Protein AF-A0A1L4CYJ2-F1 (afdb_monomer)

Organism: NCBI:txid1915309

Solvent-accessible surface area (backbone atoms only — not comparable to full-atom values): 18428 Å² total; per-residue (Å²): 72,40,30,41,29,48,86,89,38,47,48,32,42,27,41,50,45,51,36,58,75,52,64,59,51,65,90,55,50,36,81,44,77,55,52,75,94,71,56,55,69,55,49,49,68,42,32,79,81,67,65,62,22,26,41,36,72,50,92,66,36,51,45,54,49,35,68,58,51,42,51,51,56,47,71,66,55,79,38,92,72,58,44,54,41,95,47,73,66,48,33,52,51,39,52,55,46,40,49,49,43,45,67,58,29,48,47,44,56,47,38,47,48,69,23,50,49,34,42,55,50,28,52,59,26,59,72,46,42,62,58,22,44,55,52,43,32,59,61,50,69,77,33,72,59,66,33,74,45,13,90,45,79,18,48,46,40,38,68,45,46,42,58,50,51,53,44,54,55,43,26,75,77,40,72,85,50,80,76,64,57,66,89,40,66,44,21,43,34,52,49,46,54,63,68,31,68,60,49,30,62,73,48,71,66,32,86,62,43,66,60,52,47,49,64,53,49,42,60,50,66,62,48,53,50,27,64,68,35,48,83,55,69,53,88,59,58,68,61,51,44,51,53,49,38,53,55,46,55,76,70,53,81,83,83,64,90,72,57,63,45,81,48,71,58,98,78,37,48,31,39,34,37,66,50,76,42,97,41,49,66,58,33,54,54,34,52,56,44,50,54,29,52,23,62,44,41,76,48,74,62,54,70,47,75,45,91,56,23,30,41,37,42,38,38,48,41,72,70,98,56,58,23,40,22,50,25,44,52,38,43,52,50,42,43,46,74,75,47,73,99

Secondary structure (DSSP, 8-state):
-EEEE-TT-HHHHHHHHHHHHTT--TTT-EEEE--GGG--HHHHHH-TT--S-EEEEETTEEEE-HHHHHHHHHHTTSSS--SS-SSHHHHHHHHHHHHHHIIIIIHHHHHHHTTTT-HHHHHHHHHHHHHHHHHHHHHHTT--SSBTTBTS--HHHHHHHHHHHHHHHHHHH-TTSPPPPTTSHHHHHHHHHHH-HHHIIIIITSTTHHHHHHHHHSPPHHHHHHHHS--SBPS-HHHHHHHHHHHHHHHS-SSS----EEEE-SS-EEEEEEEE-SSHHHHHHHHHHHHHHHHHHT---EEEEETTTEEEEEE-B-SSSSB-BHHHHHHHHHHIIIII-

Sequence (341 aa):
MKVYTIPFCPYCFRVKLLTSEKKIPSSQIQYDEIDLKNAPEELKIINPNLTVPTMVLEKNKGFPESLIIMEYIDKLNLSEEKLFGNNDKEIAQNKVLIEHISQEVTSLLLSCLFAKGSEMKLRQALEKLPQAFEKMDILLEQAQGSYFGGTKLNAVDMSFAPFLCYYLVAQEIYPRLKLPQESSKTGIYFKNIKENKYVQEVILNKKGFKDHIQTMISEPEYITTIKKSSRILVEDIEKEVKILNDKISSKIQNKNPIFWKINKNEKGPFIETTVTFKNYDEALKSVNKICDLQETSDHHSNFILDNLSQIKVEVCTHQPKWGVTAMDFAFAEALSLHVLS

Foldseek 3Di:
DEWEAAPLDLLQQLQLLLCVVQVPDCVVYPYDHDDLVPDDPLCCLAPVVSDDGWDDPDRSHTHHDSLVSSQVVLVVCSHPDRQLDDDPVSNVVLVVLLVCLVPFQLVLLCQCLQCQLQPVSNVVSQVSNVRNQVSVLVSCVPQQDLENVHPDHGSSNSSRLSSLLLSVLLCVVPVSRDDDDCPGSRNSSSVSSVPDPSSCVSAVVPPCNSVVSCVSRDHDPLLVQLLPFDPDFDPCPVVLQVVLQVLLPVQDDPPFRWHKDWDADPQGIKIKTKGFAPDLVLLVQLVVVLVRSCSSNVADWDWDCPPSGMIMTIFWDPPPGTHHGRSSSSSVSCSSNPRRD

Nearest PDB structures (foldseek):
  6srb-assembly1_A  TM=8.594E-01  e=1.068E-09  Trametes pubescens
  6srb-assembly1_B  TM=8.418E-01  e=1.121E-09  Trametes pubescens
  5g5e-assembly1_A  TM=8.189E-01  e=1.691E-08  Mangifera indica
  8z3b-assembly1_A  TM=7.773E-01  e=5.157E-08  Plutella xylostella
  3f6f-assembly1_A  TM=7.674E-01  e=1.393E-06  Drosophila melanogaster

Radius of gyration: 25.7 Å; Cα contacts (8 Å, |Δi|>4): 515; chains: 1; bounding box: 56×42×68 Å

pLDDT: mean 93.83, std 5.46, range [58.91, 98.69]

InterPro domains:
  IPR001533 Pterin 4 alpha carbinolamine dehydratase [PF01329] (247-335)
  IPR004045 Glutathione S-transferase, N-terminal [PF13409] (8-75)
  IPR004045 Glutathione S-transferase, N-terminal [PS50404] (1-81)
  IPR010987 Glutathione S-transferase, C-terminal-like [PS50405] (87-217)
  IPR011767 Glutaredoxin active site [PS00195] (3-18)
  IPR036249 Thioredoxin-like superfamily [SSF52833] (1-75)
  IPR036282 Glutathione S-transferase, C-terminal domain superfamily [SSF47616] (80-216)
  IPR036428 Pterin 4 alpha carbinolamine dehydratase superfamily [G3DSA:3.30.1360.20] (238-339)
  IPR036428 Pterin 4 alpha carbinolamine dehydratase superfamily [SSF55248] (259-335)
  IPR040079 Glutathione transferase family [SFLDS00019] (1-175)
  IPR050983 Glutathione S-transferase Omega/HSP26 [PTHR43968] (2-216)

Mean predicted aligned error: 5.14 Å

Structure (mmCIF, N/CA/C/O backbone):
data_AF-A0A1L4CYJ2-F1
#
_entry.id   AF-A0A1L4CYJ2-F1
#
loop_
_atom_site.group_PDB
_atom_site.id
_atom_site.type_symbol
_atom_site.label_atom_id
_atom_site.label_alt_id
_atom_site.label_comp_id
_atom_site.label_asym_id
_atom_site.label_entity_id
_atom_site.label_seq_id
_atom_site.pdbx_PDB_ins_code
_atom_site.Cartn_x
_atom_site.Cartn_y
_atom_site.Cartn_z
_atom_site.occupancy
_atom_site.B_iso_or_equiv
_atom_site.auth_seq_id
_atom_site.auth_comp_id
_atom_site.auth_asym_id
_atom_site.auth_atom_id
_atom_site.pdbx_PDB_model_num
ATOM 1 N N . MET A 1 1 ? -17.823 -17.206 18.671 1.00 95.31 1 MET A N 1
ATOM 2 C CA . MET A 1 1 ? -17.783 -16.516 17.360 1.00 95.31 1 MET A CA 1
ATOM 3 C C . MET A 1 1 ? -16.439 -16.784 16.699 1.00 95.31 1 MET A C 1
ATOM 5 O O . MET A 1 1 ? -15.478 -17.091 17.400 1.00 95.31 1 MET A O 1
ATOM 9 N N . LYS A 1 2 ? -16.360 -16.677 15.373 1.00 97.12 2 LYS A N 1
ATOM 10 C CA . LYS A 1 2 ? -15.123 -16.882 14.601 1.00 97.12 2 LYS A CA 1
ATOM 11 C C . LYS A 1 2 ? -14.903 -15.696 13.665 1.00 97.12 2 LYS A C 1
ATOM 13 O O . LYS A 1 2 ? -15.873 -15.114 13.199 1.00 97.12 2 LYS A O 1
ATOM 18 N N . VAL A 1 3 ? -13.658 -15.340 13.376 1.00 98.44 3 VAL A N 1
ATOM 19 C CA . VAL A 1 3 ? -13.306 -14.299 12.406 1.00 98.44 3 VAL A CA 1
ATOM 20 C C . VAL A 1 3 ? -12.326 -14.877 11.395 1.00 98.44 3 VAL A C 1
ATOM 22 O O . VAL A 1 3 ? -11.215 -15.259 11.762 1.00 98.44 3 VAL A O 1
ATOM 25 N N . TYR A 1 4 ? -12.726 -14.912 10.126 1.00 98.62 4 TYR A N 1
ATOM 26 C CA . TYR A 1 4 ? -11.825 -15.216 9.020 1.00 98.62 4 TYR A CA 1
ATOM 27 C C . TYR A 1 4 ? -10.865 -14.049 8.799 1.00 98.62 4 TYR A C 1
ATOM 29 O O . TYR A 1 4 ? -11.285 -12.892 8.715 1.00 98.62 4 TYR A O 1
ATOM 37 N N . THR A 1 5 ? -9.574 -14.355 8.709 1.00 98.56 5 THR A N 1
ATOM 38 C CA . THR A 1 5 ? -8.480 -13.393 8.552 1.00 98.56 5 THR A CA 1
ATOM 39 C C . THR A 1 5 ? -7.456 -13.887 7.536 1.00 98.56 5 THR A C 1
ATOM 41 O O . THR A 1 5 ? -7.468 -15.050 7.153 1.00 98.56 5 THR A O 1
ATOM 44 N N . ILE A 1 6 ? -6.551 -13.011 7.110 1.00 97.94 6 ILE A N 1
ATOM 45 C CA . ILE A 1 6 ? -5.350 -13.389 6.349 1.00 97.94 6 ILE A CA 1
ATOM 46 C C . ILE A 1 6 ? -4.103 -12.852 7.068 1.00 97.94 6 ILE A C 1
ATOM 48 O O . ILE A 1 6 ? -4.229 -11.904 7.864 1.00 97.94 6 ILE A O 1
ATOM 52 N N . PRO A 1 7 ? -2.904 -13.399 6.786 1.00 96.56 7 PRO A N 1
ATOM 53 C CA . PRO A 1 7 ? -1.670 -12.882 7.356 1.00 96.56 7 PRO A CA 1
ATOM 54 C C . PRO A 1 7 ? -1.498 -11.393 7.047 1.00 96.56 7 PRO A C 1
ATOM 56 O O . PRO A 1 7 ? -1.787 -10.923 5.949 1.00 96.56 7 PRO A O 1
ATOM 59 N N . PHE A 1 8 ? -1.012 -10.653 8.040 1.00 97.31 8 PHE A N 1
ATOM 60 C CA . PHE A 1 8 ? -0.622 -9.244 7.947 1.00 97.31 8 PHE A CA 1
ATOM 61 C C . PHE A 1 8 ? -1.711 -8.242 7.532 1.00 97.31 8 PHE A C 1
ATOM 63 O O . PHE A 1 8 ? -1.419 -7.058 7.499 1.00 97.31 8 PHE A O 1
ATOM 70 N N . CYS A 1 9 ? -2.966 -8.629 7.294 1.00 97.94 9 CYS A N 1
ATOM 71 C CA . CYS A 1 9 ? -3.998 -7.682 6.857 1.00 97.94 9 CYS A CA 1
ATOM 72 C C . CYS A 1 9 ? -4.254 -6.560 7.889 1.00 97.94 9 CYS A C 1
ATOM 74 O O . CYS A 1 9 ? -4.653 -6.859 9.022 1.00 97.94 9 CYS A O 1
ATOM 76 N N . PRO A 1 10 ? -4.124 -5.272 7.503 1.00 98.06 10 PRO A N 1
ATOM 77 C CA . PRO A 1 10 ? -4.300 -4.157 8.431 1.00 98.06 10 PRO A CA 1
ATOM 78 C C . PRO A 1 10 ? -5.731 -4.074 8.972 1.00 98.06 10 PRO A C 1
ATOM 80 O O . PRO A 1 10 ? -5.927 -3.800 10.152 1.00 98.06 10 PRO A O 1
ATOM 83 N N . TYR A 1 11 ? -6.738 -4.414 8.164 1.00 98.62 11 TYR A N 1
ATOM 84 C CA . TYR A 1 11 ? -8.134 -4.471 8.606 1.00 98.62 11 TYR A CA 1
ATOM 85 C C . TYR A 1 11 ? -8.384 -5.595 9.620 1.00 98.62 11 TYR A C 1
ATOM 87 O O . TYR A 1 11 ? -9.137 -5.408 10.574 1.00 98.62 11 TYR A O 1
ATOM 95 N N . CYS A 1 12 ? -7.726 -6.749 9.461 1.00 98.69 12 CYS A N 1
ATOM 96 C CA . CYS A 1 12 ? -7.792 -7.834 10.442 1.00 98.69 12 CYS A CA 1
ATOM 97 C C . CYS A 1 12 ? -7.099 -7.439 11.752 1.00 98.69 12 CYS A C 1
ATOM 99 O O . CYS A 1 12 ? -7.580 -7.792 12.829 1.00 98.69 12 CYS A O 1
ATOM 101 N N . PHE A 1 13 ? -5.995 -6.688 11.675 1.00 98.69 13 PHE A N 1
ATOM 102 C CA . PHE A 1 13 ? -5.311 -6.175 12.859 1.00 98.69 13 PHE A CA 1
ATOM 103 C C . PHE A 1 13 ? -6.175 -5.228 13.686 1.00 98.69 13 PHE A C 1
ATOM 105 O O . PHE A 1 13 ? -6.078 -5.284 14.905 1.00 98.69 13 PHE A O 1
ATOM 112 N N . ARG A 1 14 ? -7.070 -4.442 13.072 1.00 98.62 14 ARG A N 1
ATOM 113 C CA . ARG A 1 14 ? -8.029 -3.610 13.820 1.00 98.62 14 ARG A CA 1
ATOM 114 C C . ARG A 1 14 ? -8.863 -4.438 14.809 1.00 98.62 14 ARG A C 1
ATOM 116 O O . ARG A 1 14 ? -8.949 -4.105 15.987 1.00 98.62 14 ARG A O 1
ATOM 123 N N . VAL A 1 15 ? -9.422 -5.559 14.341 1.00 98.44 15 VAL A N 1
ATOM 124 C CA . VAL A 1 15 ? -10.231 -6.470 15.173 1.00 98.44 15 VAL A CA 1
ATOM 125 C C . VAL A 1 15 ? -9.360 -7.166 16.224 1.00 98.44 15 VAL A C 1
ATOM 127 O O . VAL A 1 15 ? -9.752 -7.241 17.386 1.00 98.44 15 VAL A O 1
ATOM 130 N N . LYS A 1 16 ? -8.152 -7.609 15.843 1.00 98.31 16 LYS A N 1
ATOM 131 C CA . LYS A 1 16 ? -7.199 -8.248 16.768 1.00 98.31 16 LYS A CA 1
ATOM 132 C C . LYS A 1 16 ? -6.780 -7.305 17.901 1.00 98.31 16 LYS A C 1
ATOM 134 O O . LYS A 1 16 ? -6.859 -7.710 19.057 1.00 98.31 16 LYS A O 1
ATOM 139 N N . LEU A 1 17 ? -6.435 -6.051 17.591 1.00 98.00 17 LEU A N 1
ATOM 140 C CA . LEU A 1 17 ? -6.133 -5.016 18.586 1.00 98.00 17 LEU A CA 1
ATOM 141 C C . LEU A 1 17 ? -7.303 -4.807 19.548 1.00 98.00 17 LEU A C 1
ATOM 143 O O . LEU A 1 17 ? -7.096 -4.830 20.757 1.00 98.00 17 LEU A O 1
ATOM 147 N N . LEU A 1 18 ? -8.527 -4.689 19.023 1.00 96.81 18 LEU A N 1
ATOM 148 C CA . LEU A 1 18 ? -9.721 -4.535 19.851 1.00 96.81 18 LEU A CA 1
ATOM 149 C C . LEU A 1 18 ? -9.908 -5.710 20.814 1.00 96.81 18 LEU A C 1
ATOM 151 O O . LEU A 1 18 ? -10.140 -5.501 22.005 1.00 96.81 18 LEU A O 1
ATOM 155 N N . THR A 1 19 ? -9.787 -6.949 20.330 1.00 96.06 19 THR A N 1
ATOM 156 C CA . THR A 1 19 ? -9.927 -8.120 21.207 1.00 96.06 19 THR A CA 1
ATOM 157 C C . THR A 1 19 ? -8.806 -8.221 22.236 1.00 96.06 19 THR A C 1
ATOM 159 O O . THR A 1 19 ? -9.073 -8.645 23.358 1.00 96.06 19 THR A O 1
ATOM 162 N N . SER A 1 20 ? -7.583 -7.803 21.892 1.00 94.69 20 SER A N 1
ATOM 163 C CA . SER A 1 20 ? -6.443 -7.785 22.813 1.00 94.69 20 SER A CA 1
ATOM 164 C C . SER A 1 20 ? -6.600 -6.722 23.901 1.00 94.69 20 SER A C 1
ATOM 166 O O . SER A 1 20 ? -6.408 -7.039 25.074 1.00 94.69 20 SER A O 1
ATOM 168 N N . GLU A 1 21 ? -7.014 -5.498 23.550 1.00 92.62 21 GLU A N 1
ATOM 169 C CA . GLU A 1 21 ? -7.269 -4.420 24.520 1.00 92.62 21 GLU A CA 1
ATOM 170 C C . GLU A 1 21 ? -8.372 -4.827 25.503 1.00 92.62 21 GLU A C 1
ATOM 172 O O . GLU A 1 21 ? -8.168 -4.800 26.717 1.00 92.62 21 GLU A O 1
ATOM 177 N N . LYS A 1 22 ? -9.496 -5.341 24.979 1.00 93.06 22 LYS A N 1
ATOM 178 C CA . LYS A 1 22 ? -10.627 -5.828 25.785 1.00 93.06 22 LYS A CA 1
ATOM 179 C C . LYS A 1 22 ? -10.350 -7.165 26.486 1.00 93.06 22 LYS A C 1
ATOM 181 O O . LYS A 1 22 ? -11.219 -7.639 27.212 1.00 93.06 22 LYS A O 1
ATOM 186 N N . LYS A 1 23 ? -9.177 -7.778 26.274 1.00 93.38 23 LYS A N 1
ATOM 187 C CA . LYS A 1 23 ? -8.771 -9.089 26.819 1.00 93.38 23 LYS A CA 1
ATOM 188 C C . LYS A 1 23 ? -9.799 -10.199 26.564 1.00 93.38 23 LYS A C 1
ATOM 190 O O . LYS A 1 23 ? -10.038 -11.048 27.422 1.00 93.38 23 LYS A O 1
ATOM 195 N N . ILE A 1 24 ? -10.414 -10.190 25.383 1.00 94.25 24 ILE A N 1
ATOM 196 C CA . ILE A 1 24 ? -11.413 -11.186 24.992 1.00 94.25 24 ILE A CA 1
ATOM 197 C C . ILE A 1 24 ? -10.703 -12.532 24.765 1.00 94.25 24 ILE A C 1
ATOM 199 O O . ILE A 1 24 ? -9.807 -12.607 23.920 1.00 94.25 24 ILE A O 1
ATOM 203 N N . PRO A 1 25 ? -11.073 -13.605 25.489 1.00 93.56 25 PRO A N 1
ATOM 204 C CA . PRO A 1 25 ? -10.417 -14.898 25.358 1.00 93.56 25 PRO A CA 1
ATOM 205 C C . PRO A 1 25 ? -10.776 -15.593 24.039 1.00 93.56 25 PRO A C 1
ATOM 207 O O . PRO A 1 25 ? -11.866 -15.421 23.484 1.00 93.56 25 PRO A O 1
ATOM 210 N N . SER A 1 26 ? -9.889 -16.481 23.584 1.00 92.12 26 SER A N 1
ATOM 211 C CA . SER A 1 26 ? -10.091 -17.290 22.372 1.00 92.12 26 SER A CA 1
ATOM 212 C C . SER A 1 26 ? -11.305 -18.224 22.447 1.00 92.12 26 SER A C 1
ATOM 214 O O . SER A 1 26 ? -11.816 -18.657 21.416 1.00 92.12 26 SER A O 1
ATOM 216 N N . SER A 1 27 ? -11.810 -18.521 23.649 1.00 93.38 27 SER A N 1
ATOM 217 C CA . SER A 1 27 ? -13.064 -19.258 23.843 1.00 93.38 27 SER A CA 1
ATOM 218 C C . SER A 1 27 ? -14.302 -18.476 23.380 1.00 93.38 27 SER A C 1
ATOM 220 O O . SER A 1 27 ? -15.313 -19.091 23.050 1.00 93.38 27 SER A O 1
ATOM 222 N N . GLN A 1 28 ? -14.237 -17.140 23.319 1.00 94.56 28 GLN A N 1
ATOM 223 C CA . GLN A 1 28 ? -15.328 -16.283 22.844 1.00 94.56 28 GLN A CA 1
ATOM 224 C C . GLN A 1 28 ? -15.175 -15.915 21.364 1.00 94.56 28 GLN A C 1
ATOM 226 O O . GLN A 1 28 ? -16.149 -15.989 20.603 1.00 94.56 28 GLN A O 1
ATOM 231 N N . ILE A 1 29 ? -13.963 -15.534 20.945 1.00 96.44 29 ILE A N 1
ATOM 232 C CA . ILE A 1 29 ? -13.653 -15.147 19.563 1.00 96.44 29 ILE A CA 1
ATOM 233 C C . ILE A 1 29 ? -12.404 -15.887 19.087 1.00 96.44 29 ILE A C 1
ATOM 235 O O . ILE A 1 29 ? -11.311 -15.684 19.607 1.00 96.44 29 ILE A O 1
ATOM 239 N N . GLN A 1 30 ? -12.566 -16.716 18.058 1.00 97.44 30 GLN A N 1
ATOM 240 C CA . GLN A 1 30 ? -11.471 -17.432 17.403 1.00 97.44 30 GLN A CA 1
ATOM 241 C C . GLN A 1 30 ? -11.088 -16.749 16.091 1.00 97.44 30 GLN A C 1
ATOM 243 O O . GLN A 1 30 ? -11.961 -16.293 15.354 1.00 97.44 30 GLN A O 1
ATOM 248 N N . TYR A 1 31 ? -9.795 -16.715 15.776 1.00 98.06 31 TYR A N 1
ATOM 249 C CA . TYR A 1 31 ? -9.293 -16.244 14.487 1.00 98.06 31 TYR A CA 1
ATOM 250 C C . TYR A 1 31 ? -8.911 -17.434 13.618 1.00 98.06 31 TYR A C 1
ATOM 252 O O . TYR A 1 31 ? -8.113 -18.265 14.041 1.00 98.06 31 TYR A O 1
ATOM 260 N N . ASP A 1 32 ? -9.462 -17.480 12.412 1.00 97.69 32 ASP A N 1
ATOM 261 C CA . ASP A 1 32 ? -9.159 -18.498 11.411 1.00 97.69 32 ASP A CA 1
ATOM 262 C C . ASP A 1 32 ? -8.425 -17.824 10.248 1.00 97.69 32 ASP A C 1
ATOM 264 O O . ASP A 1 32 ? -8.950 -16.900 9.623 1.00 97.69 32 ASP A O 1
ATOM 268 N N . GLU A 1 33 ? -7.163 -18.186 10.032 1.00 97.50 33 GLU A N 1
ATOM 269 C CA . GLU A 1 33 ? -6.314 -17.584 9.002 1.00 97.50 33 GLU A CA 1
ATOM 270 C C . GLU A 1 33 ? -6.397 -18.423 7.723 1.00 97.50 33 GLU A C 1
ATOM 272 O O . GLU A 1 33 ? -6.084 -19.610 7.737 1.00 97.50 33 GLU A O 1
ATOM 277 N N . ILE A 1 34 ? -6.845 -17.814 6.624 1.00 97.38 34 ILE A N 1
ATOM 278 C CA . ILE A 1 34 ? -7.239 -18.524 5.398 1.00 97.38 34 ILE A CA 1
ATOM 279 C C . ILE A 1 34 ? -6.466 -18.045 4.163 1.00 97.38 34 ILE A C 1
ATOM 281 O O . ILE A 1 34 ? -5.907 -16.950 4.139 1.00 97.38 34 ILE A O 1
ATOM 285 N N . ASP A 1 35 ? -6.491 -18.850 3.099 1.00 96.00 35 ASP A N 1
ATOM 286 C CA . ASP A 1 35 ? -6.100 -18.434 1.750 1.00 96.00 35 ASP A CA 1
ATOM 287 C C . ASP A 1 35 ? -7.344 -18.009 0.959 1.00 96.00 35 ASP A C 1
ATOM 289 O O . ASP A 1 35 ? -8.228 -18.820 0.691 1.00 96.00 35 ASP A O 1
ATOM 293 N N . LEU A 1 36 ? -7.410 -16.739 0.548 1.00 94.12 36 LEU A N 1
ATOM 294 C CA . LEU A 1 36 ? -8.542 -16.213 -0.223 1.00 94.12 36 LEU A CA 1
ATOM 295 C C . LEU A 1 36 ? -8.669 -16.835 -1.619 1.00 94.12 36 LEU A C 1
ATOM 297 O O . LEU A 1 36 ? -9.773 -16.869 -2.159 1.00 94.12 36 LEU A O 1
ATOM 301 N N . LYS A 1 37 ? -7.581 -17.365 -2.197 1.00 93.56 37 LYS A N 1
ATOM 302 C CA . LYS A 1 37 ? -7.653 -18.102 -3.472 1.00 93.56 37 LYS A CA 1
ATOM 303 C C . LYS A 1 37 ? -8.394 -19.429 -3.317 1.00 93.56 37 LYS A C 1
ATOM 305 O O . LYS A 1 37 ? -9.009 -19.898 -4.269 1.00 93.56 37 LYS A O 1
ATOM 310 N N . ASN A 1 38 ? -8.364 -19.994 -2.113 1.00 95.00 38 ASN A N 1
ATOM 311 C CA . ASN A 1 38 ? -8.994 -21.254 -1.738 1.00 95.00 38 ASN A CA 1
ATOM 312 C C . ASN A 1 38 ? -9.959 -21.036 -0.559 1.00 95.00 38 ASN A C 1
ATOM 314 O O . ASN A 1 38 ? -9.930 -21.758 0.437 1.00 95.00 38 ASN A O 1
ATOM 318 N N . ALA A 1 39 ? -10.794 -19.996 -0.662 1.00 95.12 39 ALA A N 1
ATOM 319 C CA . ALA A 1 39 ? -11.678 -19.569 0.416 1.00 95.12 39 ALA A CA 1
ATOM 320 C C . ALA A 1 39 ? -12.692 -20.664 0.829 1.00 95.12 39 ALA A C 1
ATOM 322 O O . ALA A 1 39 ? -13.288 -21.294 -0.054 1.00 95.12 39 ALA A O 1
ATOM 323 N N . PRO A 1 40 ? -12.968 -20.842 2.139 1.00 95.94 40 PRO A N 1
ATOM 324 C CA . PRO A 1 40 ? -14.022 -21.738 2.618 1.00 95.94 40 PRO A CA 1
ATOM 325 C C . PRO A 1 40 ? -15.404 -21.383 2.051 1.00 95.94 40 PRO A C 1
ATOM 327 O O . PRO A 1 40 ? -15.744 -20.206 1.936 1.00 95.94 40 PRO A O 1
ATOM 330 N N . GLU A 1 41 ? -16.247 -22.386 1.782 1.00 96.56 41 GLU A N 1
ATOM 331 C CA . GLU A 1 41 ? -17.618 -22.168 1.280 1.00 96.56 41 GLU A CA 1
ATOM 332 C C . GLU A 1 41 ? -18.462 -21.292 2.217 1.00 96.56 41 GLU A C 1
ATOM 334 O O . GLU A 1 41 ? -19.211 -20.433 1.762 1.00 96.56 41 GLU A O 1
ATOM 339 N N . GLU A 1 42 ? -18.285 -21.437 3.533 1.00 97.06 42 GLU A N 1
ATOM 340 C CA . GLU A 1 42 ? -18.960 -20.585 4.520 1.00 97.06 42 GLU A CA 1
ATOM 341 C C . GLU A 1 42 ? -18.610 -19.097 4.334 1.00 97.06 42 GLU A C 1
ATOM 343 O O . GLU A 1 42 ? -19.492 -18.246 4.454 1.00 97.06 42 GLU A O 1
ATOM 348 N N . LEU A 1 43 ? -17.355 -18.769 3.987 1.00 97.12 43 LEU A N 1
ATOM 349 C CA . LEU A 1 43 ? -16.970 -17.389 3.686 1.00 97.12 43 LEU A CA 1
ATOM 350 C C . LEU A 1 43 ? -17.673 -16.891 2.424 1.00 97.12 43 LEU A C 1
ATOM 352 O O . LEU A 1 43 ? -18.194 -15.782 2.437 1.00 97.12 43 LEU A O 1
ATOM 356 N N . LYS A 1 44 ? -17.716 -17.705 1.362 1.00 96.56 44 LYS A N 1
ATOM 357 C CA . LYS A 1 44 ? -18.370 -17.343 0.092 1.00 96.56 44 LYS A CA 1
ATOM 358 C C . LYS A 1 44 ? -19.856 -17.038 0.287 1.00 96.56 44 LYS A C 1
ATOM 360 O O . LYS A 1 44 ? -20.376 -16.120 -0.339 1.00 96.56 44 LYS A O 1
ATOM 365 N N . ILE A 1 45 ? -20.520 -17.786 1.173 1.00 97.00 45 ILE A N 1
ATOM 366 C CA . ILE A 1 45 ? -21.934 -17.587 1.512 1.00 97.00 45 ILE A CA 1
ATOM 367 C C . ILE A 1 45 ? -22.139 -16.287 2.301 1.00 97.00 45 ILE A C 1
ATOM 369 O O . ILE A 1 45 ? -23.040 -15.517 1.980 1.00 97.00 45 ILE A O 1
ATOM 373 N N . ILE A 1 46 ? -21.322 -16.038 3.330 1.00 97.50 46 ILE A N 1
ATOM 374 C CA . ILE A 1 46 ? -21.473 -14.863 4.207 1.00 97.50 46 ILE A CA 1
ATOM 375 C C . ILE A 1 46 ? -21.031 -13.573 3.507 1.00 97.50 46 ILE A C 1
ATOM 377 O O . ILE A 1 46 ? -21.637 -12.520 3.692 1.00 97.50 46 ILE A O 1
ATOM 381 N N . ASN A 1 47 ? -19.953 -13.644 2.731 1.00 97.19 47 ASN A N 1
ATOM 382 C CA . ASN A 1 47 ? -19.313 -12.509 2.087 1.00 97.19 47 ASN A CA 1
ATOM 383 C C . ASN A 1 47 ? -18.894 -12.866 0.645 1.00 97.19 47 ASN A C 1
ATOM 385 O O . ASN A 1 47 ? -17.751 -13.281 0.418 1.00 97.19 47 ASN A O 1
ATOM 389 N N . PRO A 1 48 ? -19.777 -12.644 -0.347 1.00 94.19 48 PRO A N 1
ATOM 390 C CA . PRO A 1 48 ? -19.485 -12.897 -1.760 1.00 94.19 48 PRO A CA 1
ATOM 391 C C . PRO A 1 48 ? -18.300 -12.096 -2.318 1.00 94.19 48 PRO A C 1
ATOM 393 O O . PRO A 1 48 ? -17.727 -12.488 -3.331 1.00 94.19 48 PRO A O 1
ATOM 396 N N . ASN A 1 49 ? -17.902 -11.002 -1.657 1.00 96.06 49 ASN A N 1
ATOM 397 C CA . ASN A 1 49 ? -16.743 -10.203 -2.060 1.00 96.06 49 ASN A CA 1
ATOM 398 C C . ASN A 1 49 ? -15.404 -10.857 -1.681 1.00 96.06 49 ASN A C 1
ATOM 400 O O . ASN A 1 49 ? -14.356 -10.361 -2.087 1.00 96.06 49 ASN A O 1
ATOM 404 N N . LEU A 1 50 ? -15.422 -11.947 -0.901 1.00 96.19 50 LEU A N 1
ATOM 405 C CA . LEU A 1 50 ? -14.230 -12.682 -0.456 1.00 96.19 50 LEU A CA 1
ATOM 406 C C . LEU A 1 50 ? -13.194 -11.778 0.225 1.00 96.19 50 LEU A C 1
ATOM 408 O O . LEU A 1 50 ? -11.988 -11.904 0.015 1.00 96.19 50 LEU A O 1
ATOM 412 N N . THR A 1 51 ? -13.674 -10.856 1.056 1.00 97.62 51 THR A N 1
ATOM 413 C CA . THR A 1 51 ? -12.833 -9.946 1.836 1.00 97.62 51 THR A CA 1
ATOM 414 C C . THR A 1 51 ? -12.710 -10.400 3.289 1.00 97.62 51 THR A C 1
ATOM 416 O O . THR A 1 51 ? -13.501 -11.189 3.813 1.00 97.62 51 THR A O 1
ATOM 419 N N . VAL A 1 52 ? -11.680 -9.895 3.962 1.00 98.38 52 VAL A N 1
ATOM 420 C CA . VAL A 1 52 ? -11.445 -10.106 5.393 1.00 98.38 52 VAL A CA 1
ATOM 421 C C . VAL A 1 52 ? -11.139 -8.770 6.081 1.00 98.38 52 VAL A C 1
ATOM 423 O O . VAL A 1 52 ? -10.612 -7.864 5.432 1.00 98.38 52 VAL A O 1
ATOM 426 N N . PRO A 1 53 ? -11.403 -8.635 7.392 1.00 98.62 53 PRO A N 1
ATOM 427 C CA . PRO A 1 53 ? -11.987 -9.642 8.279 1.00 98.62 53 PRO A CA 1
ATOM 428 C C . PRO A 1 53 ? -13.464 -9.910 7.969 1.00 98.62 53 PRO A C 1
ATOM 430 O O . PRO A 1 53 ? -14.201 -8.994 7.616 1.00 98.62 53 PRO A O 1
ATOM 433 N N . THR A 1 54 ? -13.886 -11.166 8.125 1.00 98.69 54 THR A N 1
ATOM 434 C CA . THR A 1 54 ? -15.306 -11.554 8.089 1.00 98.69 54 THR A CA 1
ATOM 435 C C . THR A 1 54 ? -15.645 -12.316 9.361 1.00 98.69 54 THR A C 1
ATOM 437 O O . THR A 1 54 ? -15.024 -13.338 9.652 1.00 98.69 54 THR A O 1
ATOM 440 N N . MET A 1 55 ? -16.612 -11.821 10.134 1.00 98.44 55 MET A N 1
ATOM 441 C CA . MET A 1 55 ? -17.066 -12.462 11.365 1.00 98.44 55 MET A CA 1
ATOM 442 C C . MET A 1 55 ? -18.193 -13.449 11.070 1.00 98.44 55 MET A C 1
ATOM 444 O O . MET A 1 55 ? -19.153 -13.112 10.388 1.00 98.44 55 MET A O 1
ATOM 448 N N . VAL A 1 56 ? -18.092 -14.644 11.642 1.00 98.06 56 VAL A N 1
ATOM 449 C CA . VAL A 1 56 ? -19.114 -15.689 11.662 1.00 98.06 56 VAL A CA 1
ATOM 450 C C . VAL A 1 56 ? -19.731 -15.731 13.059 1.00 98.06 56 VAL A C 1
ATOM 452 O O . VAL A 1 56 ? -19.034 -15.970 14.057 1.00 98.06 56 VAL A O 1
ATOM 455 N N . LEU A 1 57 ? -21.040 -15.495 13.125 1.00 95.75 57 LEU A N 1
ATOM 456 C CA . LEU A 1 57 ? -21.825 -15.576 14.358 1.00 95.75 57 LEU A CA 1
ATOM 457 C C . LEU A 1 57 ? -22.394 -16.983 14.551 1.00 95.75 57 LEU A C 1
ATOM 459 O O . LEU A 1 57 ? -22.285 -17.557 15.632 1.00 95.75 57 LEU A O 1
ATOM 463 N N . GLU A 1 58 ? -22.947 -17.539 13.475 1.00 92.75 58 GLU A N 1
ATOM 464 C CA . GLU A 1 58 ? -23.546 -18.872 13.385 1.00 92.75 58 GLU A CA 1
ATOM 465 C C . GLU A 1 58 ? -23.204 -19.478 12.017 1.00 92.75 58 GLU A C 1
ATOM 467 O O . GLU A 1 58 ? -22.721 -18.777 11.127 1.00 92.75 58 GLU A O 1
ATOM 472 N N . LYS A 1 59 ? -23.497 -20.769 11.812 1.00 92.31 59 LYS A N 1
ATOM 473 C CA . LYS A 1 59 ? -23.276 -21.442 10.522 1.00 92.31 59 LYS A CA 1
ATOM 474 C C . LYS A 1 59 ? -23.893 -20.634 9.374 1.00 92.31 59 LYS A C 1
ATOM 476 O O . LYS A 1 59 ? -25.106 -20.427 9.354 1.00 92.31 59 LYS A O 1
ATOM 481 N N . ASN A 1 60 ? -23.061 -20.224 8.415 1.00 92.62 60 ASN A N 1
ATOM 482 C CA . ASN A 1 60 ? -23.448 -19.419 7.246 1.00 92.62 60 ASN A CA 1
ATOM 483 C C . ASN A 1 60 ? -24.095 -18.050 7.563 1.00 92.62 60 ASN A C 1
ATOM 485 O O . ASN A 1 60 ? -24.724 -17.463 6.684 1.00 92.62 60 ASN A O 1
ATOM 489 N N . LYS A 1 61 ? -23.952 -17.519 8.786 1.00 96.38 61 LYS A N 1
ATOM 490 C CA . LYS A 1 61 ? -24.419 -16.174 9.153 1.00 96.38 61 LYS A CA 1
ATOM 491 C C . LYS A 1 61 ? -23.301 -15.355 9.775 1.00 96.38 61 LYS A C 1
ATOM 493 O O . LYS A 1 61 ? -22.611 -15.790 10.699 1.00 96.38 61 LYS A O 1
ATOM 498 N N . GLY A 1 62 ? -23.167 -14.127 9.307 1.00 97.19 62 GLY A N 1
ATOM 499 C CA . GLY A 1 62 ? -22.084 -13.252 9.704 1.00 97.19 62 GLY A CA 1
ATOM 500 C C . GLY A 1 62 ? -22.084 -11.972 8.892 1.00 97.19 62 GLY A C 1
ATOM 501 O O . GLY A 1 62 ? -23.057 -11.682 8.198 1.00 97.19 62 GLY A O 1
ATOM 502 N N . PHE A 1 63 ? -20.993 -11.222 8.973 1.00 98.19 63 PHE A N 1
ATOM 503 C CA . PHE A 1 63 ? -20.805 -10.017 8.173 1.00 98.19 63 PHE A CA 1
ATOM 504 C C . PHE A 1 63 ? -19.317 -9.649 8.049 1.00 98.19 63 PHE A C 1
ATOM 506 O O . PHE A 1 63 ? -18.519 -9.960 8.945 1.00 98.19 63 PHE A O 1
ATOM 513 N N . PRO A 1 64 ? -18.927 -9.015 6.929 1.00 98.19 64 PRO A N 1
ATOM 514 C CA . PRO A 1 64 ? -17.603 -8.434 6.751 1.00 98.19 64 PRO A CA 1
ATOM 515 C C . PRO A 1 64 ? -17.506 -7.034 7.376 1.00 98.19 64 PRO A C 1
ATOM 517 O O . PRO A 1 64 ? -18.398 -6.598 8.099 1.00 98.19 64 PRO A O 1
ATOM 520 N N . GLU A 1 65 ? -16.420 -6.331 7.055 1.00 98.06 65 GLU A N 1
ATOM 521 C CA . GLU A 1 65 ? -16.086 -4.962 7.466 1.00 98.06 65 GLU A CA 1
ATOM 522 C C . GLU A 1 65 ? -15.509 -4.838 8.877 1.00 98.06 65 GLU A C 1
ATOM 524 O O . GLU A 1 65 ? -16.195 -4.958 9.891 1.00 98.06 65 GLU A O 1
ATOM 529 N N . SER A 1 66 ? -14.215 -4.504 8.952 1.00 98.56 66 SER A N 1
ATOM 530 C CA . SER A 1 66 ? -13.485 -4.436 10.223 1.00 98.56 66 SER A CA 1
ATOM 531 C C . SER A 1 66 ? -14.126 -3.491 11.238 1.00 98.56 66 SER A C 1
ATOM 533 O O . SER A 1 66 ? -14.153 -3.811 12.418 1.00 98.56 66 SER A O 1
ATOM 535 N N . LEU A 1 67 ? -14.633 -2.333 10.793 1.00 98.38 67 LEU A N 1
ATOM 536 C CA . LEU A 1 67 ? -15.223 -1.332 11.688 1.00 98.38 67 LEU A CA 1
ATOM 537 C C . LEU A 1 67 ? -16.588 -1.778 12.220 1.00 98.38 67 LEU A C 1
ATOM 539 O O . LEU A 1 67 ? -16.876 -1.564 13.394 1.00 98.38 67 LEU A O 1
ATOM 543 N N . ILE A 1 68 ? -17.387 -2.454 11.390 1.00 98.19 68 ILE A N 1
ATOM 544 C CA . ILE A 1 68 ? -18.674 -3.028 11.803 1.00 98.19 68 ILE A CA 1
ATOM 545 C C . ILE A 1 68 ? -18.442 -4.168 12.798 1.00 98.19 68 ILE A C 1
ATOM 547 O O . ILE A 1 68 ? -19.107 -4.232 13.829 1.00 98.19 68 ILE A O 1
ATOM 551 N N . ILE A 1 69 ? -17.450 -5.026 12.540 1.00 98.50 69 ILE A N 1
ATOM 552 C CA . ILE A 1 69 ? -17.040 -6.097 13.458 1.00 98.50 69 ILE A CA 1
ATOM 553 C C . ILE A 1 69 ? -16.562 -5.521 14.792 1.00 98.50 69 ILE A C 1
ATOM 555 O O . ILE A 1 69 ? -16.997 -5.984 15.845 1.00 98.50 69 ILE A O 1
ATOM 559 N N . MET A 1 70 ? -15.705 -4.500 14.766 1.00 98.12 70 MET A N 1
ATOM 560 C CA . MET A 1 70 ? -15.247 -3.828 15.980 1.00 98.12 70 MET A CA 1
ATOM 561 C C . MET A 1 70 ? -16.411 -3.245 16.786 1.00 98.12 70 MET A C 1
ATOM 563 O O . MET A 1 70 ? -16.492 -3.489 17.986 1.00 98.12 70 MET A O 1
ATOM 567 N N . GLU A 1 71 ? -17.320 -2.510 16.139 1.00 97.25 71 GLU A N 1
ATOM 568 C CA . GLU A 1 71 ? -18.481 -1.910 16.804 1.00 97.25 71 GLU A CA 1
ATOM 569 C C . GLU A 1 71 ? -19.411 -2.976 17.391 1.00 97.25 71 GLU A C 1
ATOM 571 O O . GLU A 1 71 ? -19.899 -2.825 18.511 1.00 97.25 71 GLU A O 1
ATOM 576 N N . TYR A 1 72 ? -19.641 -4.071 16.663 1.00 97.19 72 TYR A N 1
ATOM 577 C CA . TYR A 1 72 ? -20.440 -5.186 17.154 1.00 97.19 72 TYR A CA 1
ATOM 578 C C . TYR A 1 72 ? -19.828 -5.800 18.418 1.00 97.19 72 TYR A C 1
ATOM 580 O O . TYR A 1 72 ? -20.526 -5.935 19.421 1.00 97.19 72 TYR A O 1
ATOM 588 N N . ILE A 1 73 ? -18.525 -6.108 18.407 1.00 96.00 73 ILE A N 1
ATOM 589 C CA . ILE A 1 73 ? -17.830 -6.660 19.581 1.00 96.00 73 ILE A CA 1
ATOM 590 C C . ILE A 1 73 ? -17.869 -5.674 20.755 1.00 96.00 73 ILE A C 1
ATOM 592 O O . ILE A 1 73 ? -18.062 -6.093 21.897 1.00 96.00 73 ILE A O 1
ATOM 596 N N . ASP A 1 74 ? -17.705 -4.374 20.496 1.00 94.94 74 ASP A N 1
ATOM 597 C CA . ASP A 1 74 ? -17.759 -3.349 21.540 1.00 94.94 74 ASP A CA 1
ATOM 598 C C . ASP A 1 74 ? -19.141 -3.309 22.216 1.00 94.94 74 ASP A C 1
ATOM 600 O O . ASP A 1 74 ? -19.223 -3.270 23.443 1.00 94.94 74 ASP A O 1
ATOM 604 N N . LYS A 1 75 ? -20.223 -3.447 21.433 1.00 94.44 75 LYS A N 1
ATOM 605 C CA . LYS A 1 75 ? -21.615 -3.490 21.921 1.00 94.44 75 LYS A CA 1
ATOM 606 C C . LYS A 1 75 ? -21.995 -4.767 22.666 1.00 94.44 75 LYS A C 1
ATOM 608 O O . LYS A 1 75 ? -22.946 -4.739 23.444 1.00 94.44 75 LYS A O 1
ATOM 613 N N . LEU A 1 76 ? -21.274 -5.872 22.467 1.00 92.12 76 LEU A N 1
ATOM 614 C CA . LEU A 1 76 ? -21.507 -7.104 23.231 1.00 92.12 76 LEU A CA 1
ATOM 615 C C . LEU A 1 76 ? -21.147 -6.960 24.719 1.00 92.12 76 LEU A C 1
ATOM 617 O O . LEU A 1 76 ? -21.469 -7.858 25.493 1.00 92.12 76 LEU A O 1
ATOM 621 N N . ASN A 1 77 ? -20.493 -5.860 25.124 1.00 80.88 77 ASN A N 1
ATOM 622 C CA . ASN A 1 77 ? -20.086 -5.587 26.507 1.00 80.88 77 ASN A CA 1
ATOM 623 C C . ASN A 1 77 ? -19.324 -6.763 27.145 1.00 80.88 77 ASN A C 1
ATOM 625 O O . ASN A 1 77 ? -19.485 -7.072 28.321 1.00 80.88 77 ASN A O 1
ATOM 629 N N . LEU A 1 78 ? -18.459 -7.415 26.357 1.00 83.00 78 LEU A N 1
ATOM 630 C CA . LEU A 1 78 ? -17.567 -8.480 26.837 1.00 83.00 78 LEU A CA 1
ATOM 631 C C . LEU A 1 78 ? -16.462 -7.949 27.779 1.00 83.00 78 LEU A C 1
ATOM 633 O O . LEU A 1 78 ? -15.716 -8.734 28.355 1.00 83.00 78 LEU A O 1
ATOM 637 N N . SER A 1 79 ? -16.350 -6.623 27.909 1.00 83.25 79 SER A N 1
ATOM 638 C CA . SER A 1 79 ? -15.483 -5.872 28.822 1.00 83.25 79 SER A CA 1
ATOM 639 C C . SER A 1 79 ? -16.172 -4.547 29.177 1.00 83.25 79 SER A C 1
ATOM 641 O O . SER A 1 79 ? -16.975 -4.053 28.382 1.00 83.25 79 SER A O 1
ATOM 643 N N . GLU A 1 80 ? -15.844 -3.973 30.339 1.00 82.06 80 GLU A N 1
ATOM 644 C CA . GLU A 1 80 ? -16.353 -2.668 30.800 1.00 82.06 80 GLU A CA 1
ATOM 645 C C . GLU A 1 80 ? -15.907 -1.499 29.908 1.00 82.06 80 GLU A C 1
ATOM 647 O O . GLU A 1 80 ? -16.587 -0.477 29.827 1.00 82.06 80 GLU A O 1
ATOM 652 N N . GLU A 1 81 ? -14.767 -1.636 29.227 1.00 84.62 81 GLU A N 1
ATOM 653 C CA . GLU A 1 81 ? -14.215 -0.574 28.387 1.00 84.62 81 GLU A CA 1
ATOM 654 C C . GLU A 1 81 ? -15.046 -0.387 27.116 1.00 84.62 81 GLU A C 1
ATOM 656 O O . GLU A 1 81 ? -15.213 -1.335 26.351 1.00 84.62 81 GLU A O 1
ATOM 661 N N . LYS A 1 82 ? -15.514 0.836 26.850 1.00 92.31 82 LYS A N 1
ATOM 662 C CA . LYS A 1 82 ? -16.222 1.201 25.614 1.00 92.31 82 LYS A CA 1
ATOM 663 C C . LYS A 1 82 ? -15.273 1.919 24.663 1.00 92.31 82 LYS A C 1
ATOM 665 O O . LYS A 1 82 ? -14.872 3.050 24.927 1.00 92.31 82 LYS A O 1
ATOM 670 N N . LEU A 1 83 ? -14.912 1.276 23.558 1.00 94.69 83 LEU A N 1
ATOM 671 C CA . LEU A 1 83 ? -13.881 1.783 22.651 1.00 94.69 83 LEU A CA 1
ATOM 672 C C . LEU A 1 83 ? -14.415 2.783 21.625 1.00 94.69 83 LEU A C 1
ATOM 674 O O . LEU A 1 83 ? -13.647 3.608 21.138 1.00 94.69 83 LEU A O 1
ATOM 678 N N . PHE A 1 84 ? -15.704 2.737 21.282 1.00 95.62 84 PHE A N 1
ATOM 679 C CA . PHE A 1 84 ? -16.294 3.730 20.376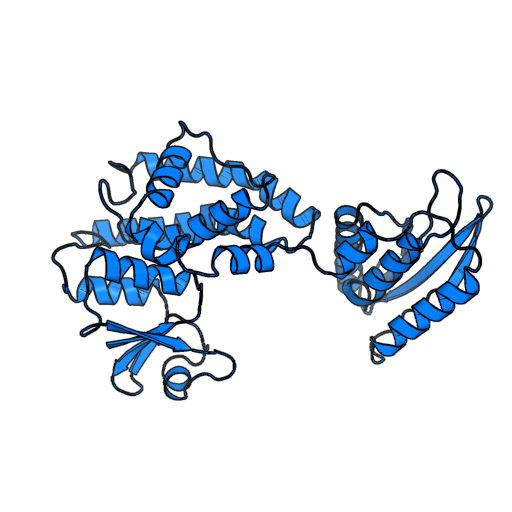 1.00 95.62 84 PHE A CA 1
ATOM 680 C C . PHE A 1 84 ? -16.768 5.001 21.087 1.00 95.62 84 PHE A C 1
ATOM 682 O O . PHE A 1 84 ? -16.860 6.040 20.442 1.00 95.62 84 PHE A O 1
ATOM 689 N N . GLY A 1 85 ? -17.048 4.950 22.388 1.00 93.81 85 GLY A N 1
ATOM 690 C CA . GLY A 1 85 ? -17.533 6.089 23.170 1.00 93.81 85 GLY A CA 1
ATOM 691 C C . GLY A 1 85 ? -18.566 5.681 24.218 1.00 93.81 85 GLY A C 1
ATOM 692 O O . GLY A 1 85 ? -19.130 4.587 24.170 1.00 93.81 85 GLY A O 1
ATOM 693 N N . ASN A 1 86 ? -18.826 6.563 25.181 1.00 92.00 86 ASN A N 1
ATOM 694 C CA . ASN A 1 86 ? -19.728 6.275 26.298 1.00 92.00 86 ASN A CA 1
ATOM 695 C C . ASN A 1 86 ? -21.200 6.563 25.987 1.00 92.00 86 ASN A C 1
ATOM 697 O O . ASN A 1 86 ? -22.084 6.000 26.638 1.00 92.00 86 ASN A O 1
ATOM 701 N N . ASN A 1 87 ? -21.451 7.427 25.003 1.00 93.75 87 ASN A N 1
ATOM 702 C CA . ASN A 1 87 ? -22.769 7.863 24.550 1.00 93.75 87 ASN A CA 1
ATOM 703 C C . ASN A 1 87 ? -22.798 8.008 23.018 1.00 93.75 87 ASN A C 1
ATOM 705 O O . ASN A 1 87 ? -21.754 8.054 22.366 1.00 93.75 87 ASN A O 1
ATOM 709 N N . ASP A 1 88 ? -23.997 8.117 22.445 1.00 96.19 88 ASP A N 1
ATOM 710 C CA . ASP A 1 88 ? -24.197 8.158 20.989 1.00 96.19 88 ASP A CA 1
ATOM 711 C C . ASP A 1 88 ? -23.476 9.327 20.308 1.00 96.19 88 ASP A C 1
ATOM 713 O O . ASP A 1 88 ? -23.003 9.195 19.178 1.00 96.19 88 ASP A O 1
ATOM 717 N N . LYS A 1 89 ? -23.345 10.463 21.004 1.00 96.88 89 LYS A N 1
ATOM 718 C CA . LYS A 1 89 ? -22.627 11.633 20.491 1.00 96.88 89 LYS A CA 1
ATOM 719 C C . LYS A 1 89 ? -21.134 11.338 20.346 1.00 96.88 89 LYS A C 1
ATOM 721 O O . LYS A 1 89 ? -20.586 11.577 19.274 1.00 96.88 89 LYS A O 1
ATOM 726 N N . GLU A 1 90 ? -20.494 10.796 21.381 1.00 94.75 90 GLU A N 1
ATOM 727 C CA . GLU A 1 90 ? -19.080 10.393 21.331 1.00 94.75 90 GLU A CA 1
ATOM 728 C C . GLU A 1 90 ? -18.838 9.326 20.258 1.00 94.75 90 GLU A C 1
ATOM 730 O O . GLU A 1 90 ? -17.883 9.430 19.490 1.00 94.75 90 GLU A O 1
ATOM 735 N N . ILE A 1 91 ? -19.740 8.344 20.144 1.00 96.88 91 ILE A N 1
ATOM 736 C CA . ILE A 1 91 ? -19.671 7.307 19.106 1.00 96.88 91 ILE A CA 1
ATOM 737 C C . ILE A 1 91 ? -19.707 7.935 17.710 1.00 96.88 91 ILE A C 1
ATOM 739 O O . ILE A 1 91 ? -18.886 7.595 16.856 1.00 96.88 91 ILE A O 1
ATOM 743 N N . ALA A 1 92 ? -20.636 8.862 17.466 1.00 97.75 92 ALA A N 1
ATOM 744 C CA . ALA A 1 92 ? -20.731 9.557 16.187 1.00 97.75 92 ALA A CA 1
ATOM 745 C C . ALA A 1 92 ? -19.469 10.385 15.893 1.00 97.75 92 ALA A C 1
ATOM 747 O O . ALA A 1 92 ? -18.938 10.315 14.785 1.00 97.75 92 ALA A O 1
ATOM 748 N N . GLN A 1 93 ? -18.948 11.113 16.885 1.00 96.50 93 GLN A N 1
ATOM 749 C CA . GLN A 1 93 ? -17.726 11.910 16.747 1.00 96.50 93 GLN A CA 1
ATOM 750 C C . GLN A 1 93 ? -16.507 11.040 16.415 1.00 96.50 93 GLN A C 1
ATOM 752 O O . GLN A 1 93 ? -15.779 11.346 15.473 1.00 96.50 93 GLN A O 1
ATOM 757 N N . ASN A 1 94 ? -16.324 9.915 17.110 1.00 97.25 94 ASN A N 1
ATOM 758 C CA . ASN A 1 94 ? -15.224 8.991 16.839 1.00 97.25 94 ASN A CA 1
ATOM 759 C C . ASN A 1 94 ? -15.341 8.334 15.458 1.00 97.25 94 ASN A C 1
ATOM 761 O O . ASN A 1 94 ? -14.334 8.156 14.779 1.00 97.25 94 ASN A O 1
ATOM 765 N N . LYS A 1 95 ? -16.555 8.020 14.989 1.00 98.00 95 LYS A N 1
ATOM 766 C CA . LYS A 1 95 ? -16.766 7.512 13.621 1.00 98.00 95 LYS A CA 1
ATOM 767 C C . LYS A 1 95 ? -16.400 8.544 12.556 1.00 98.00 95 LYS A C 1
ATOM 769 O O . LYS A 1 95 ? -15.724 8.203 11.589 1.00 98.00 95 LYS A O 1
ATOM 774 N N . VAL A 1 96 ? -16.796 9.802 12.752 1.00 97.44 96 VAL A N 1
ATOM 775 C CA . VAL A 1 96 ? -16.399 10.910 11.869 1.00 97.44 96 VAL A CA 1
ATOM 776 C C . VAL A 1 96 ? -14.880 11.082 11.872 1.00 97.44 96 VAL A C 1
ATOM 778 O O . VAL A 1 96 ? -14.286 11.296 10.818 1.00 97.44 96 VAL A O 1
ATOM 781 N N . LEU A 1 97 ? -14.240 10.954 13.033 1.00 97.44 97 LEU A N 1
ATOM 782 C CA . LEU A 1 97 ? -12.791 11.063 13.153 1.00 97.44 97 LEU A CA 1
ATOM 783 C C . LEU A 1 97 ? -12.056 9.905 12.458 1.00 97.44 97 LEU A C 1
ATOM 785 O O . LEU A 1 97 ? -11.071 10.146 11.764 1.00 97.44 97 LEU A O 1
ATOM 789 N N . ILE A 1 98 ? -12.559 8.668 12.571 1.00 98.44 98 ILE A N 1
ATOM 790 C CA . ILE A 1 98 ? -12.044 7.509 11.820 1.00 98.44 98 ILE A CA 1
ATOM 791 C C . ILE A 1 98 ? -12.070 7.790 10.316 1.00 98.44 98 ILE A C 1
ATOM 793 O O . ILE A 1 98 ? -11.082 7.518 9.634 1.00 98.44 98 ILE A O 1
ATOM 797 N N . GLU A 1 99 ? -13.171 8.345 9.803 1.00 97.88 99 GLU A N 1
ATOM 798 C CA . GLU A 1 99 ? -13.298 8.642 8.376 1.00 97.88 99 GLU A CA 1
ATOM 799 C C . GLU A 1 99 ? -12.321 9.737 7.931 1.00 97.88 99 GLU A C 1
ATOM 801 O O . GLU A 1 99 ? -11.602 9.547 6.952 1.00 97.88 99 GLU A O 1
ATOM 806 N N . HIS A 1 100 ? -12.208 10.835 8.689 1.00 95.94 100 HIS A N 1
ATOM 807 C CA . HIS A 1 100 ? -11.237 11.894 8.393 1.00 95.94 100 HIS A CA 1
ATOM 808 C C . HIS A 1 100 ? -9.800 11.362 8.384 1.00 95.94 100 HIS A C 1
ATOM 810 O O . HIS A 1 100 ? -9.062 11.584 7.427 1.00 95.94 100 HIS A O 1
ATOM 816 N N . ILE A 1 101 ? -9.402 10.591 9.399 1.00 97.88 101 ILE A N 1
ATOM 817 C CA . ILE A 1 101 ? -8.053 10.008 9.457 1.00 97.88 101 ILE A CA 1
ATOM 818 C C . ILE A 1 101 ? -7.836 9.020 8.308 1.00 97.88 101 ILE A C 1
ATOM 820 O O . ILE A 1 101 ? -6.744 8.960 7.743 1.00 97.88 101 ILE A O 1
ATOM 824 N N . SER A 1 102 ? -8.852 8.244 7.930 1.00 97.38 102 SER A N 1
ATOM 825 C CA . SER A 1 102 ? -8.777 7.326 6.791 1.00 97.38 102 SER A CA 1
ATOM 826 C C . SER A 1 102 ? -8.512 8.082 5.482 1.00 97.38 102 SER A C 1
ATOM 828 O O . SER A 1 102 ? -7.547 7.789 4.768 1.00 97.38 102 SER A O 1
ATOM 830 N N . GLN A 1 103 ? -9.327 9.097 5.193 1.00 95.69 103 GLN A N 1
ATOM 831 C CA . GLN A 1 103 ? -9.279 9.836 3.933 1.00 95.69 103 GLN A CA 1
ATOM 832 C C . GLN A 1 103 ? -8.081 10.772 3.834 1.00 95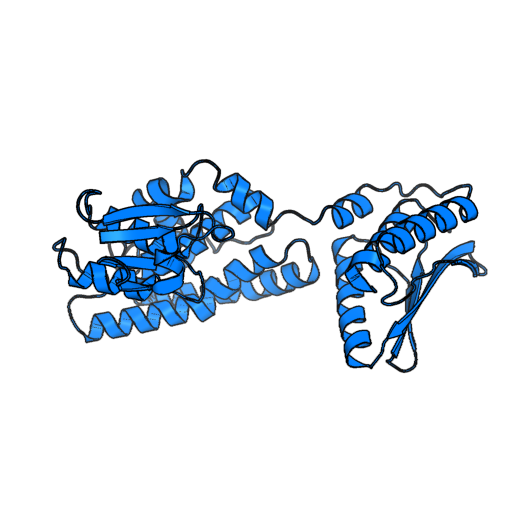.69 103 GLN A C 1
ATOM 834 O O . GLN A 1 103 ? -7.492 10.891 2.761 1.00 95.69 103 GLN A O 1
ATOM 839 N N . GLU A 1 104 ? -7.712 11.434 4.926 1.00 94.00 104 GLU A N 1
ATOM 840 C CA . GLU A 1 104 ? -6.795 12.568 4.869 1.00 94.00 104 GLU A CA 1
ATOM 841 C C . GLU A 1 104 ? -5.387 12.271 5.378 1.00 94.00 104 GLU A C 1
ATOM 843 O O . GLU A 1 104 ? -4.458 12.991 5.021 1.00 94.00 104 GLU A O 1
ATOM 848 N N . VAL A 1 105 ? -5.215 11.222 6.185 1.00 96.81 105 VAL A N 1
ATOM 849 C CA . VAL A 1 105 ? -3.914 10.853 6.763 1.00 96.81 105 VAL A CA 1
ATOM 850 C C .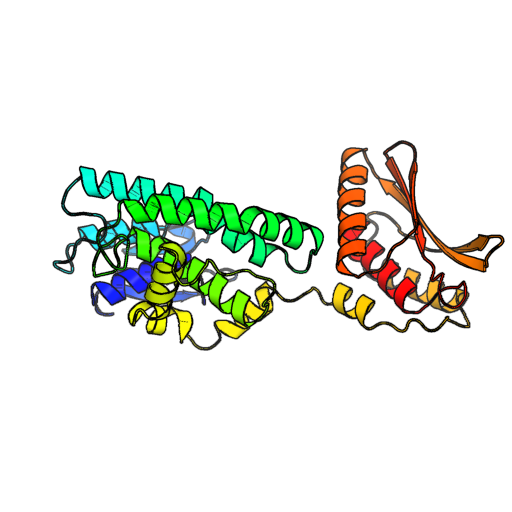 VAL A 1 105 ? -3.486 9.485 6.247 1.00 96.81 105 VAL A C 1
ATOM 852 O O . VAL A 1 105 ? -2.453 9.350 5.595 1.00 96.81 105 VAL A O 1
ATOM 855 N N . THR A 1 106 ? -4.309 8.462 6.478 1.00 97.31 106 THR A N 1
ATOM 856 C CA . THR A 1 106 ? -4.010 7.067 6.130 1.00 97.31 106 THR A CA 1
ATOM 857 C C . THR A 1 106 ? -3.768 6.909 4.634 1.00 97.31 106 THR A C 1
ATOM 859 O O . THR A 1 106 ? -2.772 6.306 4.240 1.00 97.31 106 THR A O 1
ATOM 862 N N . SER A 1 107 ? -4.633 7.486 3.793 1.00 95.19 107 SER A N 1
ATOM 863 C CA . SER A 1 107 ? -4.483 7.434 2.333 1.00 95.19 107 SER A CA 1
ATOM 864 C C . SER A 1 107 ? -3.133 7.998 1.862 1.00 95.19 107 SER A C 1
ATOM 866 O O . SER A 1 107 ? -2.480 7.400 1.004 1.00 95.19 107 SER A O 1
ATOM 868 N N . LEU A 1 108 ? -2.675 9.100 2.467 1.00 95.00 108 LEU A N 1
ATOM 869 C CA . LEU A 1 108 ? -1.421 9.762 2.122 1.00 95.00 108 LEU A CA 1
ATOM 870 C C . LEU A 1 108 ? -0.215 8.936 2.574 1.00 95.00 108 LEU A C 1
ATOM 872 O O . LEU A 1 108 ? 0.676 8.694 1.762 1.00 95.00 108 LEU A O 1
ATOM 876 N N . LEU A 1 109 ? -0.218 8.418 3.807 1.00 95.38 109 LEU A N 1
ATOM 877 C CA . LEU A 1 109 ? 0.851 7.534 4.290 1.00 95.38 109 LEU A CA 1
ATOM 878 C C . LEU A 1 109 ? 0.980 6.272 3.425 1.00 95.38 109 LEU A C 1
ATOM 880 O O . LEU A 1 109 ? 2.081 5.883 3.037 1.00 95.38 109 LEU A O 1
ATOM 884 N N . LEU A 1 110 ? -0.145 5.639 3.080 1.00 94.00 110 LEU A N 1
ATOM 885 C CA . LEU A 1 110 ? -0.141 4.421 2.269 1.00 94.00 110 LEU A CA 1
ATOM 886 C C . LEU A 1 110 ? 0.209 4.676 0.802 1.00 94.00 110 LEU A C 1
ATOM 888 O O . LEU A 1 110 ? 0.747 3.782 0.150 1.00 94.00 110 LEU A O 1
ATOM 892 N N . SER A 1 111 ? -0.037 5.881 0.277 1.00 93.00 111 SER A N 1
ATOM 893 C CA . SER A 1 111 ? 0.352 6.225 -1.095 1.00 93.00 111 SER A CA 1
ATOM 894 C C . SER A 1 111 ? 1.863 6.085 -1.325 1.00 93.00 111 SER A C 1
ATOM 896 O O . SER A 1 111 ? 2.276 5.642 -2.397 1.00 93.00 111 SER A O 1
ATOM 898 N N . CYS A 1 112 ? 2.680 6.331 -0.294 1.00 91.25 112 CYS A N 1
ATOM 899 C CA . CYS A 1 112 ? 4.119 6.074 -0.330 1.00 91.25 112 CYS A CA 1
ATOM 900 C C . CYS A 1 112 ? 4.450 4.581 -0.478 1.00 91.25 112 CYS A C 1
ATOM 902 O O . CYS A 1 112 ? 5.383 4.226 -1.193 1.00 91.25 112 CYS A O 1
ATOM 904 N N . LEU A 1 113 ? 3.677 3.699 0.164 1.00 89.75 113 LEU A N 1
ATOM 905 C CA . LEU A 1 113 ? 3.886 2.246 0.111 1.00 89.75 113 LEU A CA 1
ATOM 906 C C . LEU A 1 113 ? 3.442 1.660 -1.233 1.00 89.75 113 LEU A C 1
ATOM 908 O O . LEU A 1 113 ? 4.032 0.706 -1.737 1.00 89.75 113 LEU A O 1
ATOM 912 N N . PHE A 1 114 ? 2.414 2.253 -1.840 1.00 87.44 114 PHE A N 1
ATOM 913 C CA . PHE A 1 114 ? 1.868 1.816 -3.124 1.00 87.44 114 PHE A CA 1
ATOM 914 C C . PHE A 1 114 ? 2.595 2.384 -4.345 1.00 87.44 114 PHE A C 1
ATOM 916 O O . PHE A 1 114 ? 2.197 2.088 -5.475 1.00 87.44 114 PHE A O 1
ATOM 923 N N . ALA A 1 115 ? 3.683 3.132 -4.147 1.00 86.69 115 ALA A N 1
ATOM 924 C CA . ALA A 1 115 ? 4.538 3.565 -5.243 1.00 86.69 115 ALA A CA 1
ATOM 925 C C . ALA A 1 115 ? 5.149 2.369 -6.003 1.00 86.69 115 ALA A C 1
ATOM 927 O O . ALA A 1 115 ? 5.329 2.467 -7.212 1.00 86.69 115 ALA A O 1
ATOM 928 N N . LYS A 1 116 ? 5.389 1.219 -5.342 1.00 77.12 116 LYS A N 1
ATOM 929 C CA . LYS A 1 116 ? 5.881 -0.037 -5.961 1.00 77.12 116 LYS A CA 1
ATOM 930 C C . LYS A 1 116 ? 7.063 0.178 -6.920 1.00 77.12 116 LYS A C 1
ATOM 932 O O . LYS A 1 116 ? 7.069 -0.321 -8.043 1.00 77.12 116 LYS A O 1
ATOM 937 N N . GLY A 1 117 ? 8.030 0.980 -6.488 1.00 76.06 117 GLY A N 1
ATOM 938 C CA . GLY A 1 117 ? 9.205 1.336 -7.277 1.00 76.06 117 GLY A CA 1
ATOM 939 C C . GLY A 1 117 ? 9.018 2.487 -8.268 1.00 76.06 117 GLY A C 1
ATOM 940 O O . GLY A 1 117 ? 10.016 2.914 -8.810 1.00 76.06 117 GLY A O 1
ATOM 941 N N . SER A 1 118 ? 7.815 3.030 -8.485 1.00 88.69 118 SER A N 1
ATOM 942 C CA . SER A 1 118 ? 7.622 4.252 -9.286 1.00 88.69 118 SER A CA 1
ATOM 943 C C . SER A 1 118 ? 8.178 5.476 -8.557 1.00 88.69 118 SER A C 1
ATOM 945 O O . SER A 1 118 ? 7.621 5.919 -7.546 1.00 88.69 118 SER A O 1
ATOM 947 N N . GLU A 1 119 ? 9.248 6.052 -9.097 1.00 90.31 119 GLU A N 1
ATOM 948 C CA . GLU A 1 119 ? 9.868 7.262 -8.560 1.00 90.31 119 GLU A CA 1
ATOM 949 C C . GLU A 1 119 ? 8.934 8.472 -8.685 1.00 90.31 119 GLU A C 1
ATOM 951 O O . GLU A 1 119 ? 8.833 9.274 -7.755 1.00 90.31 119 GLU A O 1
ATOM 956 N N . MET A 1 120 ? 8.167 8.580 -9.778 1.00 91.19 120 MET A N 1
ATOM 957 C CA . MET A 1 120 ? 7.221 9.687 -9.944 1.00 91.19 120 MET A CA 1
ATOM 958 C C . MET A 1 120 ? 6.100 9.640 -8.904 1.00 91.19 120 MET A C 1
ATOM 960 O O . MET A 1 120 ? 5.801 10.660 -8.277 1.00 91.19 120 MET A O 1
ATOM 964 N N . LYS A 1 121 ? 5.483 8.468 -8.690 1.00 91.44 121 LYS A N 1
ATOM 965 C CA . LYS A 1 121 ? 4.424 8.309 -7.680 1.00 91.44 121 LYS A CA 1
ATOM 966 C C . LYS A 1 121 ? 4.965 8.521 -6.278 1.00 91.44 121 LYS A C 1
ATOM 968 O O . LYS A 1 121 ? 4.304 9.169 -5.471 1.00 91.44 121 LYS A O 1
ATOM 973 N N . LEU A 1 122 ? 6.161 8.004 -5.994 1.00 92.00 122 LEU A N 1
ATOM 974 C CA . LEU A 1 122 ? 6.816 8.219 -4.713 1.00 92.00 122 LEU A CA 1
ATOM 975 C C . LEU A 1 122 ? 7.054 9.712 -4.467 1.00 92.00 122 LEU A C 1
ATOM 977 O O . LEU A 1 122 ? 6.675 10.206 -3.411 1.00 92.00 122 LEU A O 1
ATOM 981 N N . ARG A 1 123 ? 7.620 10.446 -5.434 1.00 92.69 123 ARG A N 1
ATOM 982 C CA . ARG A 1 123 ? 7.852 11.895 -5.324 1.00 92.69 123 ARG A CA 1
ATOM 983 C C . ARG A 1 123 ? 6.555 12.650 -5.025 1.00 92.69 123 ARG A C 1
ATOM 985 O O . ARG A 1 123 ? 6.501 13.397 -4.053 1.00 92.69 123 ARG A O 1
ATOM 992 N N . GLN A 1 124 ? 5.491 12.371 -5.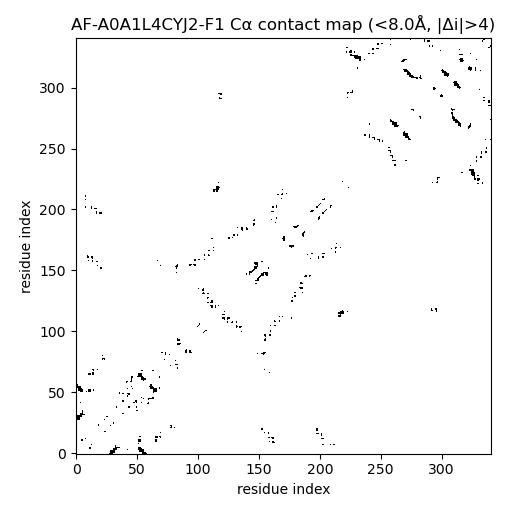780 1.00 92.69 124 GLN A N 1
ATOM 993 C CA . GLN A 1 124 ? 4.165 12.962 -5.553 1.00 92.69 124 GLN A CA 1
ATOM 994 C C . GLN A 1 124 ? 3.588 12.626 -4.169 1.00 92.69 124 GLN A C 1
ATOM 996 O O . GLN A 1 124 ? 2.948 13.469 -3.540 1.00 92.69 124 GLN A O 1
ATOM 1001 N N . ALA A 1 125 ? 3.788 11.397 -3.688 1.00 93.50 125 ALA A N 1
ATOM 1002 C CA . ALA A 1 125 ? 3.354 10.987 -2.356 1.00 93.50 125 ALA A CA 1
ATOM 1003 C C . ALA A 1 125 ? 4.144 11.723 -1.260 1.00 93.50 125 ALA A C 1
ATOM 1005 O O . ALA A 1 125 ? 3.553 12.267 -0.328 1.00 93.50 125 ALA A O 1
ATOM 1006 N N . LEU A 1 126 ? 5.472 11.812 -1.406 1.00 94.69 126 LEU A N 1
ATOM 1007 C CA . LEU A 1 126 ? 6.363 12.502 -0.470 1.00 94.69 126 LEU A CA 1
ATOM 1008 C C . LEU A 1 126 ? 6.049 14.000 -0.348 1.00 94.69 126 LEU A C 1
ATOM 1010 O O . LEU A 1 126 ? 6.151 14.549 0.747 1.00 94.69 126 LEU A O 1
ATOM 1014 N N . GLU A 1 127 ? 5.651 14.654 -1.441 1.00 95.44 127 GLU A N 1
ATOM 1015 C CA . GLU A 1 127 ? 5.228 16.063 -1.446 1.00 95.44 127 GLU A CA 1
ATOM 1016 C C . GLU A 1 127 ? 3.963 16.308 -0.612 1.00 95.44 127 GLU A C 1
ATOM 1018 O O . GLU A 1 127 ? 3.798 17.385 -0.041 1.00 95.44 127 GLU A O 1
ATOM 1023 N N . LYS A 1 128 ? 3.083 15.306 -0.498 1.00 94.69 128 LYS A N 1
ATOM 1024 C CA . LYS A 1 128 ? 1.824 15.400 0.257 1.00 94.69 128 LYS A CA 1
ATOM 1025 C C . LYS A 1 128 ? 1.950 14.970 1.718 1.00 94.69 128 LYS A C 1
ATOM 1027 O O . LYS A 1 128 ? 1.070 15.293 2.510 1.00 94.69 128 LYS A O 1
ATOM 1032 N N . LEU A 1 129 ? 3.027 14.280 2.102 1.00 94.81 129 LEU A N 1
ATOM 1033 C CA . LEU A 1 129 ? 3.230 13.819 3.482 1.00 94.81 129 LEU A CA 1
ATOM 1034 C C . LEU A 1 129 ? 3.144 14.930 4.543 1.00 94.81 129 LEU A C 1
ATOM 1036 O O . LEU A 1 129 ? 2.496 14.687 5.560 1.00 94.81 129 LEU A O 1
ATOM 1040 N N . PRO A 1 130 ? 3.719 16.137 4.348 1.00 95.81 130 PRO A N 1
ATOM 1041 C CA . PRO A 1 130 ? 3.577 17.215 5.326 1.00 95.81 130 PRO A CA 1
ATOM 1042 C C . PRO A 1 130 ? 2.113 17.554 5.631 1.00 95.81 130 PRO A C 1
ATOM 1044 O O . PRO A 1 130 ? 1.764 17.735 6.792 1.00 95.81 130 PRO A O 1
ATOM 1047 N N . GLN A 1 131 ? 1.236 17.516 4.620 1.00 95.31 131 GLN A N 1
ATOM 1048 C CA . GLN A 1 131 ? -0.198 17.772 4.794 1.00 95.31 131 GLN A CA 1
ATOM 1049 C C . GLN A 1 131 ? -0.860 16.709 5.678 1.00 95.31 131 GLN A C 1
ATOM 1051 O O . GLN A 1 131 ? -1.749 17.029 6.461 1.00 95.31 131 GLN A O 1
ATOM 1056 N N . ALA A 1 132 ? -0.425 15.447 5.586 1.00 96.44 132 ALA A N 1
ATOM 1057 C CA . ALA A 1 132 ? -0.921 14.385 6.459 1.00 96.44 132 ALA A CA 1
ATOM 1058 C C . ALA A 1 132 ? -0.568 14.663 7.930 1.00 96.44 132 ALA A C 1
ATOM 1060 O O . ALA A 1 132 ? -1.402 14.468 8.811 1.00 96.44 132 ALA A O 1
ATOM 1061 N N . PHE A 1 133 ? 0.656 15.136 8.191 1.00 97.44 133 PHE A N 1
ATOM 1062 C CA . PHE A 1 133 ? 1.121 15.450 9.543 1.00 97.44 133 PHE A CA 1
ATOM 1063 C C . PHE A 1 133 ? 0.440 16.696 10.112 1.00 97.44 133 PHE A C 1
ATOM 1065 O O . PHE A 1 133 ? -0.028 16.654 11.241 1.00 97.44 133 PHE A O 1
ATOM 1072 N N . GLU A 1 134 ? 0.297 17.759 9.319 1.00 96.19 134 GLU A N 1
ATOM 1073 C CA . GLU A 1 134 ? -0.420 18.974 9.730 1.00 96.19 134 GLU A CA 1
ATOM 1074 C C . GLU A 1 134 ? -1.882 18.676 10.089 1.00 96.19 134 GLU A C 1
ATOM 1076 O O . GLU A 1 134 ? -2.375 19.100 11.133 1.00 96.19 134 GLU A O 1
ATOM 1081 N N . LYS A 1 135 ? -2.576 17.886 9.260 1.00 95.81 135 LYS A N 1
ATOM 1082 C CA . LYS A 1 135 ? -3.954 17.467 9.549 1.00 95.81 135 LYS A CA 1
ATOM 1083 C C . LYS A 1 135 ? -4.039 16.625 10.814 1.00 95.81 135 LYS A C 1
ATOM 1085 O O . LYS A 1 135 ? -4.936 16.829 11.627 1.00 95.81 135 LYS A O 1
ATOM 1090 N N . MET A 1 136 ? -3.102 15.699 11.001 1.00 97.06 136 MET A N 1
ATOM 1091 C CA . MET A 1 136 ? -3.054 14.877 12.204 1.00 97.06 136 MET A CA 1
ATOM 1092 C C . MET A 1 136 ? -2.786 15.724 13.459 1.00 97.06 136 MET A C 1
ATOM 1094 O O . MET A 1 136 ? -3.443 15.501 14.474 1.00 97.06 136 MET A O 1
ATOM 1098 N N . ASP A 1 137 ? -1.913 16.734 13.385 1.00 96.56 137 ASP A N 1
ATOM 1099 C CA . ASP A 1 137 ? -1.666 17.672 14.486 1.00 96.56 137 ASP A CA 1
ATOM 1100 C C . ASP A 1 137 ? -2.948 18.412 14.890 1.00 96.56 137 ASP A C 1
ATOM 1102 O O . ASP A 1 137 ? -3.258 18.445 16.081 1.00 96.56 137 ASP A O 1
ATOM 1106 N N . ILE A 1 138 ? -3.721 18.917 13.916 1.00 95.38 138 ILE A N 1
ATOM 1107 C CA . ILE A 1 138 ? -5.018 19.586 14.139 1.00 95.38 138 ILE A CA 1
ATOM 1108 C C . ILE A 1 138 ? -6.011 18.643 14.830 1.00 95.38 138 ILE A C 1
ATOM 1110 O O . ILE A 1 138 ? -6.645 19.006 15.822 1.00 95.38 138 ILE A O 1
ATOM 1114 N N . LEU A 1 139 ? -6.146 17.412 14.332 1.00 95.31 139 LEU A N 1
ATOM 1115 C CA . LEU A 1 139 ? -7.066 16.429 14.910 1.00 95.31 139 LEU A CA 1
ATOM 1116 C C . LEU A 1 139 ? -6.661 16.045 16.342 1.00 95.31 139 LEU A C 1
ATOM 1118 O O . LEU A 1 139 ? -7.518 15.883 17.212 1.00 95.31 139 LEU A O 1
ATOM 1122 N N . LEU A 1 140 ? -5.358 15.946 16.610 1.00 95.94 140 LEU A N 1
ATOM 1123 C CA . LEU A 1 140 ? -4.817 15.657 17.937 1.00 95.94 140 LEU A CA 1
ATOM 1124 C C . LEU A 1 140 ? -4.940 16.839 18.910 1.00 95.94 140 LEU A C 1
ATOM 1126 O O . LEU A 1 140 ? -4.770 16.640 20.111 1.00 95.94 140 LEU A O 1
ATOM 1130 N N . GLU A 1 141 ? -5.270 18.058 18.465 1.00 92.50 141 GLU A N 1
ATOM 1131 C CA . GLU A 1 141 ? -5.521 19.173 19.391 1.00 92.50 141 GLU A CA 1
ATOM 1132 C C . GLU A 1 141 ? -6.716 18.944 20.303 1.00 92.50 141 GLU A C 1
ATOM 1134 O O . GLU A 1 141 ? -6.730 19.428 21.434 1.00 92.50 141 GLU A O 1
ATOM 1139 N N . GLN A 1 142 ? -7.688 18.178 19.819 1.00 84.69 142 GLN A N 1
ATOM 1140 C CA . GLN A 1 142 ? -8.900 17.846 20.553 1.00 84.69 142 GLN A CA 1
ATOM 1141 C C . GLN A 1 142 ? -8.701 16.641 21.483 1.00 84.69 142 GLN A C 1
ATOM 1143 O O . GLN A 1 142 ? -9.538 16.391 22.352 1.00 84.69 142 GLN A O 1
ATOM 1148 N N . ALA A 1 143 ? -7.602 15.897 21.320 1.00 87.38 143 ALA A N 1
ATOM 1149 C CA . ALA A 1 143 ? -7.300 14.724 22.125 1.00 87.38 143 ALA A CA 1
ATOM 1150 C C . ALA A 1 143 ? -6.746 15.125 23.501 1.00 87.38 143 ALA A C 1
ATOM 1152 O O . ALA A 1 143 ? -5.835 15.943 23.624 1.00 87.38 143 ALA A O 1
ATOM 1153 N N . GLN A 1 144 ? -7.277 14.506 24.555 1.00 81.62 144 GLN A N 1
ATOM 1154 C CA . GLN A 1 144 ? -6.834 14.717 25.935 1.00 81.62 144 GLN A CA 1
ATOM 1155 C C . GLN A 1 144 ? -6.009 13.517 26.412 1.00 81.62 144 GLN A C 1
ATOM 1157 O O . GLN A 1 144 ? -6.475 12.704 27.209 1.00 81.62 144 GLN A O 1
ATOM 1162 N N . GLY A 1 145 ? -4.784 13.372 25.899 1.00 89.62 145 GLY A N 1
ATOM 1163 C CA . GLY A 1 145 ? -3.851 12.335 26.346 1.00 89.62 145 GLY A CA 1
ATOM 1164 C C . GLY A 1 145 ? -2.837 11.899 25.291 1.00 89.62 145 GLY A C 1
ATOM 1165 O O . GLY A 1 145 ? -2.530 12.631 24.355 1.00 89.62 145 GLY A O 1
ATOM 1166 N N . SER A 1 146 ? -2.298 10.695 25.479 1.00 93.06 146 SER A N 1
ATOM 1167 C CA . SER A 1 146 ? -1.302 10.067 24.602 1.00 93.06 146 SER A CA 1
ATOM 1168 C C . SER A 1 146 ? -1.886 9.552 23.285 1.00 93.06 146 SER A C 1
ATOM 1170 O O . SER A 1 146 ? -1.130 9.359 22.330 1.00 93.06 146 SER A O 1
ATOM 1172 N N . TYR A 1 147 ? -3.201 9.323 23.253 1.00 96.81 147 TYR A N 1
ATOM 1173 C CA . TYR A 1 147 ? -3.964 8.768 22.139 1.00 96.81 147 TYR A CA 1
ATOM 1174 C C . TYR A 1 147 ? -5.273 9.547 21.920 1.00 96.81 147 TYR A C 1
ATOM 1176 O O . TYR A 1 147 ? -5.653 10.357 22.770 1.00 96.81 147 TYR A O 1
ATOM 1184 N N . PHE A 1 148 ? -6.023 9.263 20.846 1.00 96.75 148 PHE A N 1
ATOM 1185 C CA . PHE A 1 148 ? -7.384 9.802 20.697 1.00 96.75 148 PHE A CA 1
ATOM 1186 C C . PHE A 1 148 ? -8.317 9.298 21.806 1.00 96.75 148 PHE A C 1
ATOM 1188 O O . PHE A 1 148 ? -9.202 10.028 22.246 1.00 96.75 148 PHE A O 1
ATOM 1195 N N . GLY A 1 149 ? -8.083 8.085 22.316 1.00 94.12 149 GLY A N 1
ATOM 1196 C CA . GLY A 1 149 ? -8.736 7.547 23.513 1.00 94.12 149 GLY A CA 1
ATOM 1197 C C . GLY A 1 149 ? -8.230 8.100 24.851 1.00 94.12 149 GLY A C 1
ATOM 1198 O O . GLY A 1 149 ? -8.593 7.581 25.907 1.00 94.12 149 GLY A O 1
ATOM 1199 N N . GLY A 1 150 ? -7.376 9.126 24.843 1.00 93.19 150 GLY A N 1
ATOM 1200 C CA . GLY A 1 150 ? -6.766 9.687 26.043 1.00 93.19 150 GLY A CA 1
ATOM 1201 C C . GLY A 1 150 ? -5.572 8.858 26.512 1.00 93.19 150 GLY A C 1
ATOM 1202 O O . GLY A 1 150 ? -4.503 8.910 25.906 1.00 93.19 150 GLY A O 1
ATOM 1203 N N . THR A 1 151 ? -5.712 8.108 27.608 1.00 92.75 151 THR A N 1
ATOM 1204 C CA . THR A 1 151 ? -4.613 7.299 28.181 1.00 92.75 151 THR A CA 1
ATOM 1205 C C . THR A 1 151 ? -4.526 5.879 27.617 1.00 92.75 151 THR A C 1
ATOM 1207 O O . THR A 1 151 ? -3.502 5.217 27.788 1.00 92.75 151 THR A O 1
ATOM 1210 N N . LYS A 1 152 ? -5.572 5.413 26.927 1.00 92.44 152 LYS A N 1
ATOM 1211 C CA . LYS A 1 152 ? -5.654 4.097 26.275 1.00 92.44 152 LYS A CA 1
ATOM 1212 C C . LYS A 1 152 ? -6.077 4.251 24.815 1.00 92.44 152 LYS A C 1
ATOM 1214 O O . LYS A 1 152 ? -6.558 5.310 24.423 1.00 92.44 152 LYS A O 1
ATOM 1219 N N . LEU A 1 153 ? -5.904 3.191 24.028 1.00 95.94 153 LEU A N 1
ATOM 1220 C CA . LEU A 1 153 ? -6.378 3.155 22.645 1.00 95.94 153 LEU A CA 1
ATOM 1221 C C . LEU A 1 153 ? -7.909 3.100 22.618 1.00 95.94 153 LEU A C 1
ATOM 1223 O O . LEU A 1 153 ? -8.507 2.287 23.319 1.00 95.94 153 LEU A O 1
ATOM 1227 N N . ASN A 1 154 ? -8.538 3.908 21.769 1.00 96.38 154 ASN A N 1
ATOM 1228 C CA . ASN A 1 154 ? -9.952 3.767 21.423 1.00 96.38 154 ASN A CA 1
ATOM 1229 C C . ASN A 1 154 ? -10.122 3.198 19.998 1.00 96.38 154 ASN A C 1
ATOM 1231 O O . ASN A 1 154 ? -9.159 2.813 19.330 1.00 96.38 154 ASN A O 1
ATOM 1235 N N . ALA A 1 155 ? -11.359 3.155 19.501 1.00 97.75 155 ALA A N 1
ATOM 1236 C CA . ALA A 1 155 ? -11.657 2.676 18.154 1.00 97.75 155 ALA A CA 1
ATOM 1237 C C . ALA A 1 155 ? -10.986 3.510 17.046 1.00 97.75 155 ALA A C 1
ATOM 1239 O O . ALA A 1 155 ? -10.645 2.951 16.003 1.00 97.75 155 ALA A O 1
ATOM 1240 N N . VAL A 1 156 ? -10.766 4.811 17.258 1.00 98.25 156 VAL A N 1
ATOM 1241 C CA . VAL A 1 156 ? -10.042 5.693 16.327 1.00 98.25 156 VAL A CA 1
ATOM 1242 C C . VAL A 1 156 ? -8.589 5.246 16.221 1.00 98.25 156 VAL A C 1
ATOM 1244 O O . VAL A 1 156 ? -8.107 4.953 15.125 1.00 98.25 156 VAL A O 1
ATOM 1247 N N . ASP A 1 157 ? -7.928 5.094 17.369 1.00 98.56 157 ASP A N 1
ATOM 1248 C CA . ASP A 1 157 ? -6.534 4.664 17.440 1.00 98.56 157 ASP A CA 1
ATOM 1249 C C . ASP A 1 157 ? -6.343 3.281 16.813 1.00 98.56 157 ASP A C 1
ATOM 1251 O O . ASP A 1 157 ? -5.487 3.090 15.952 1.00 98.56 157 ASP A O 1
ATOM 1255 N N . MET A 1 158 ? -7.192 2.315 17.174 1.00 98.38 158 MET A N 1
ATOM 1256 C CA . MET A 1 158 ? -7.128 0.949 16.643 1.00 98.38 158 MET A CA 1
ATOM 1257 C C . MET A 1 158 ? -7.432 0.875 15.146 1.00 98.38 158 MET A C 1
ATOM 1259 O O . MET A 1 158 ? -6.945 -0.029 14.467 1.00 98.38 158 MET A O 1
ATOM 1263 N N . SER A 1 159 ? -8.218 1.817 14.617 1.00 98.50 159 SER A N 1
ATOM 1264 C CA . SER A 1 159 ? -8.514 1.899 13.186 1.00 98.50 159 SER A CA 1
ATOM 1265 C C . SER A 1 159 ? -7.323 2.392 12.370 1.00 98.50 159 SER A C 1
ATOM 1267 O O . SER A 1 159 ? -7.173 1.981 11.214 1.00 98.50 159 SER A O 1
ATOM 1269 N N . PHE A 1 160 ? -6.487 3.249 12.955 1.00 98.69 160 PHE A N 1
ATOM 1270 C CA . PHE A 1 160 ? -5.338 3.862 12.295 1.00 98.69 160 PHE A CA 1
ATOM 1271 C C . PHE A 1 160 ? -4.027 3.101 12.536 1.00 98.69 160 PHE A C 1
ATOM 1273 O O . PHE A 1 160 ? -3.245 2.920 11.600 1.00 98.69 160 PHE A O 1
ATOM 1280 N N . ALA A 1 161 ? -3.813 2.592 13.754 1.00 98.69 161 ALA A N 1
ATOM 1281 C CA . ALA A 1 161 ? -2.562 1.979 14.196 1.00 98.69 161 ALA A CA 1
ATOM 1282 C C . ALA A 1 161 ? -1.987 0.933 13.223 1.00 98.69 161 ALA A C 1
ATOM 1284 O O . ALA A 1 161 ? -0.795 1.025 12.931 1.00 98.69 161 ALA A O 1
ATOM 1285 N N . PRO A 1 162 ? -2.771 0.001 12.636 1.00 98.62 162 PRO A N 1
ATOM 1286 C CA . PRO A 1 162 ? -2.222 -0.948 11.673 1.00 98.62 162 PRO A CA 1
ATOM 1287 C C . PRO A 1 162 ? -1.540 -0.280 10.477 1.00 98.62 162 PRO A C 1
ATOM 1289 O O . PRO A 1 162 ? -0.454 -0.692 10.087 1.00 98.62 162 PRO A O 1
ATOM 1292 N N . PHE A 1 163 ? -2.130 0.774 9.918 1.00 98.50 163 PHE A N 1
ATOM 1293 C CA . PHE A 1 163 ? -1.572 1.472 8.758 1.00 98.50 163 PHE A CA 1
ATOM 1294 C C . PHE A 1 163 ? -0.370 2.335 9.130 1.00 98.50 163 PHE A C 1
ATOM 1296 O O . PHE A 1 163 ? 0.590 2.423 8.364 1.00 98.50 163 PHE A O 1
ATOM 1303 N N . LEU A 1 164 ? -0.381 2.910 10.332 1.00 98.62 164 LEU A N 1
ATOM 1304 C CA . LEU A 1 164 ? 0.790 3.584 10.869 1.00 98.62 164 LEU A CA 1
ATOM 1305 C C . LEU A 1 164 ? 1.961 2.603 11.047 1.00 98.62 164 LEU A C 1
ATOM 1307 O O . LEU A 1 164 ? 3.073 2.913 10.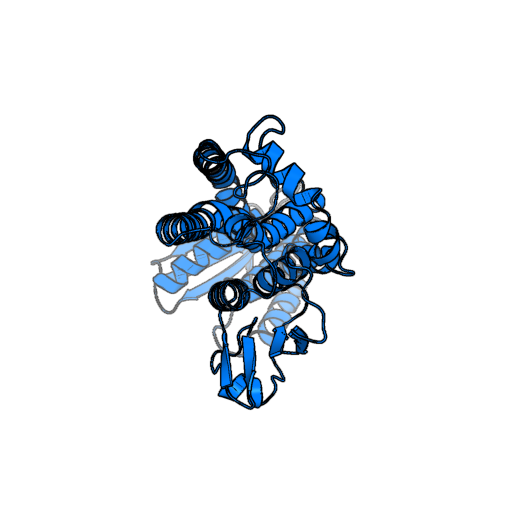636 1.00 98.62 164 LEU A O 1
ATOM 1311 N N . CYS A 1 165 ? 1.729 1.396 11.571 1.00 98.69 165 CYS A N 1
ATOM 1312 C CA . CYS A 1 165 ? 2.772 0.370 11.686 1.00 98.69 165 CYS A CA 1
ATOM 1313 C C . CYS A 1 165 ? 3.387 0.005 10.331 1.00 98.69 165 CYS A C 1
ATOM 1315 O O . CYS A 1 165 ? 4.605 -0.125 10.232 1.00 98.69 165 CYS A O 1
ATOM 1317 N N . TYR A 1 166 ? 2.562 -0.126 9.288 1.00 98.12 166 TYR A N 1
ATOM 1318 C CA . TYR A 1 166 ? 3.034 -0.329 7.916 1.00 98.12 166 TYR A CA 1
ATOM 1319 C C . TYR A 1 166 ? 3.978 0.797 7.478 1.00 98.12 166 TYR A C 1
ATOM 1321 O O . TYR A 1 166 ? 5.078 0.528 6.998 1.00 98.12 166 TYR A O 1
ATOM 1329 N N . TYR A 1 167 ? 3.566 2.051 7.683 1.00 97.75 167 TYR A N 1
ATOM 1330 C CA . TYR A 1 167 ? 4.363 3.223 7.331 1.00 97.75 167 TYR A CA 1
ATOM 1331 C C . TYR A 1 167 ? 5.684 3.289 8.112 1.00 97.75 167 TYR A C 1
ATOM 1333 O O . TYR A 1 167 ? 6.736 3.500 7.517 1.00 97.75 167 TYR A O 1
ATOM 1341 N N . LEU A 1 168 ? 5.652 3.054 9.427 1.00 97.81 168 LEU A N 1
ATOM 1342 C CA . LEU A 1 168 ? 6.839 3.095 10.286 1.00 97.81 168 LEU A CA 1
ATOM 1343 C C . LEU A 1 168 ? 7.859 2.012 9.913 1.00 97.81 168 LEU A C 1
ATOM 1345 O O . LEU A 1 168 ? 9.044 2.305 9.797 1.00 97.81 168 LEU A O 1
ATOM 1349 N N . VAL A 1 169 ? 7.414 0.776 9.671 1.00 97.62 169 VAL A N 1
ATOM 1350 C CA . VAL A 1 169 ? 8.317 -0.307 9.242 1.00 97.62 169 VAL A CA 1
ATOM 1351 C C . VAL A 1 169 ? 8.879 -0.032 7.847 1.00 97.62 169 VAL A C 1
ATOM 1353 O O . VAL A 1 169 ? 10.061 -0.266 7.601 1.00 97.62 169 VAL A O 1
ATOM 1356 N N . ALA A 1 170 ? 8.064 0.501 6.935 1.00 95.88 170 ALA A N 1
ATOM 1357 C CA . ALA A 1 170 ? 8.545 0.906 5.621 1.00 95.88 170 ALA A CA 1
ATOM 1358 C C . ALA A 1 170 ? 9.576 2.035 5.713 1.00 95.88 170 ALA A C 1
ATOM 1360 O O . ALA A 1 170 ? 10.549 2.024 4.968 1.00 95.88 170 ALA A O 1
ATOM 1361 N N . GLN A 1 171 ? 9.404 2.975 6.644 1.00 95.69 171 GLN A N 1
ATOM 1362 C CA . GLN A 1 171 ? 10.347 4.065 6.871 1.00 95.69 171 GLN A CA 1
ATOM 1363 C C . GLN A 1 171 ? 11.699 3.565 7.400 1.00 95.69 171 GLN A C 1
ATOM 1365 O O . GLN A 1 171 ? 12.734 4.074 6.975 1.00 95.69 171 GLN A O 1
ATOM 1370 N N . GLU A 1 172 ? 11.714 2.527 8.243 1.00 94.94 172 GLU A N 1
ATOM 1371 C CA . GLU A 1 172 ? 12.958 1.876 8.687 1.00 94.94 172 GLU A CA 1
ATOM 1372 C C . GLU A 1 172 ? 13.731 1.228 7.526 1.00 94.94 172 GLU A C 1
ATOM 1374 O O . GLU A 1 172 ? 14.959 1.182 7.544 1.00 94.94 172 GLU A O 1
ATOM 1379 N N . ILE A 1 173 ? 13.017 0.711 6.522 1.00 93.25 173 ILE A N 1
ATOM 1380 C CA . ILE A 1 173 ? 13.605 0.102 5.320 1.00 93.25 173 ILE A CA 1
ATOM 1381 C C . ILE A 1 173 ? 14.006 1.176 4.300 1.00 93.25 173 ILE A C 1
ATOM 1383 O O . ILE A 1 173 ? 15.016 1.040 3.608 1.00 93.25 173 ILE A O 1
ATOM 1387 N N . TYR A 1 174 ? 13.212 2.240 4.196 1.00 90.50 174 TYR A N 1
ATOM 1388 C CA . TYR A 1 174 ? 13.327 3.264 3.170 1.00 90.50 174 TYR A CA 1
ATOM 1389 C C . TYR A 1 174 ? 13.314 4.673 3.784 1.00 90.50 174 TYR A C 1
ATOM 1391 O O . TYR A 1 174 ? 12.278 5.345 3.797 1.00 90.50 174 TYR A O 1
ATOM 1399 N N . PRO A 1 175 ? 14.479 5.177 4.245 1.00 91.06 175 PRO A N 1
ATOM 1400 C CA . PRO A 1 175 ? 14.581 6.436 4.994 1.00 91.06 175 PRO A CA 1
ATOM 1401 C C . PRO A 1 175 ? 14.142 7.699 4.239 1.00 91.06 175 PRO A C 1
ATOM 1403 O O . PRO A 1 175 ? 14.039 8.766 4.838 1.00 91.06 175 PRO A O 1
ATOM 1406 N N . ARG A 1 176 ? 13.879 7.605 2.926 1.00 91.44 176 ARG A N 1
ATOM 1407 C CA . ARG A 1 176 ? 13.265 8.689 2.142 1.00 91.44 176 ARG A CA 1
ATOM 1408 C C . ARG A 1 176 ? 11.840 9.006 2.602 1.00 91.44 176 ARG A C 1
ATOM 1410 O O . ARG A 1 176 ? 11.382 10.127 2.378 1.00 91.44 176 ARG A O 1
ATOM 1417 N N . LEU A 1 177 ? 11.148 8.053 3.233 1.00 93.62 177 LEU A N 1
ATOM 1418 C CA . LEU A 1 177 ? 9.873 8.316 3.895 1.00 93.62 177 LEU A CA 1
ATOM 1419 C C . LEU A 1 177 ? 10.124 9.196 5.121 1.00 93.62 177 LEU A C 1
ATOM 1421 O O . LEU A 1 177 ? 10.896 8.849 6.013 1.00 93.62 177 LEU A O 1
ATOM 1425 N N . LYS A 1 178 ? 9.489 10.365 5.153 1.00 93.44 178 LYS A N 1
ATOM 1426 C CA . LYS A 1 178 ? 9.707 11.344 6.221 1.00 93.44 178 LYS A CA 1
ATOM 1427 C C . LYS A 1 178 ? 8.869 10.994 7.444 1.00 93.44 178 LYS A C 1
ATOM 1429 O O . LYS A 1 178 ? 7.735 10.542 7.314 1.00 93.44 178 LYS A O 1
ATOM 1434 N N . LEU A 1 179 ? 9.399 11.250 8.630 1.00 96.69 179 LEU A N 1
ATOM 1435 C CA . LEU A 1 179 ? 8.614 11.253 9.861 1.00 96.69 179 LEU A CA 1
ATOM 1436 C C . LEU A 1 179 ? 8.211 12.695 10.213 1.00 96.69 179 LEU A C 1
ATOM 1438 O O . LEU A 1 179 ? 8.898 13.634 9.795 1.00 96.69 179 LEU A O 1
ATOM 1442 N N . PRO A 1 180 ? 7.110 12.887 10.958 1.00 97.00 180 PRO A N 1
ATOM 1443 C CA . PRO A 1 180 ? 6.807 14.175 11.580 1.00 97.00 180 PRO A CA 1
ATOM 1444 C C . PRO A 1 180 ? 7.933 14.588 12.544 1.00 97.00 180 PRO A C 1
ATOM 1446 O O . PRO A 1 180 ? 8.720 13.752 12.993 1.00 97.00 180 PRO A O 1
ATOM 1449 N N . GLN A 1 181 ? 7.999 15.873 12.907 1.00 96.62 181 GLN A N 1
ATOM 1450 C CA . GLN A 1 181 ? 8.925 16.326 13.950 1.00 96.62 181 GLN A CA 1
ATOM 1451 C C . GLN A 1 181 ? 8.627 15.600 15.267 1.00 96.62 181 GLN A C 1
ATOM 1453 O O . GLN A 1 181 ? 7.470 15.530 15.674 1.00 96.62 181 GLN A O 1
ATOM 1458 N N . GLU A 1 182 ? 9.645 15.094 15.960 1.00 95.69 182 GLU A N 1
ATOM 1459 C CA . GLU A 1 182 ? 9.447 14.287 17.177 1.00 95.69 182 GLU A CA 1
ATOM 1460 C C . GLU A 1 182 ? 8.705 15.037 18.293 1.00 95.69 182 GLU A C 1
ATOM 1462 O O . GLU A 1 182 ? 7.968 14.422 19.057 1.00 95.69 182 GLU A O 1
ATOM 1467 N N . SER A 1 183 ? 8.868 16.361 18.366 1.00 95.75 183 SER A N 1
ATOM 1468 C CA . SER A 1 183 ? 8.190 17.237 19.329 1.00 95.75 183 SER A CA 1
ATOM 1469 C C . SER A 1 183 ? 6.767 17.642 18.924 1.00 95.75 183 SER A C 1
ATOM 1471 O O . SER A 1 183 ? 6.060 18.232 19.741 1.00 95.75 183 SER A O 1
ATOM 1473 N N . SER A 1 184 ? 6.338 17.359 17.688 1.00 96.88 184 SER A N 1
ATOM 1474 C CA . SER A 1 184 ? 4.955 17.605 17.247 1.00 96.88 184 SER A CA 1
ATOM 1475 C C . SER A 1 184 ? 3.982 16.638 17.925 1.00 96.88 184 SER A C 1
ATOM 1477 O O . SER A 1 184 ? 4.374 15.553 18.368 1.00 96.88 184 SER A O 1
ATOM 1479 N N . LYS A 1 185 ? 2.690 16.989 17.966 1.00 96.56 185 LYS A N 1
ATOM 1480 C CA . LYS A 1 185 ? 1.658 16.095 18.521 1.00 96.56 185 LYS A CA 1
ATOM 1481 C C . LYS A 1 185 ? 1.614 14.781 17.748 1.00 96.56 185 LYS A C 1
ATOM 1483 O O . LYS A 1 185 ? 1.553 13.716 18.356 1.00 96.56 185 LYS A O 1
ATOM 1488 N N . THR A 1 186 ? 1.733 14.850 16.426 1.00 97.75 186 THR A N 1
ATOM 1489 C CA . THR A 1 186 ? 1.788 13.695 15.529 1.00 97.75 186 THR A CA 1
ATOM 1490 C C . THR A 1 186 ? 3.018 12.833 15.789 1.00 97.75 186 THR A C 1
ATOM 1492 O O . THR A 1 186 ? 2.892 11.615 15.871 1.00 97.75 186 THR A O 1
ATOM 1495 N N . GLY A 1 187 ? 4.198 13.434 15.973 1.00 97.88 187 GLY A N 1
ATOM 1496 C CA . GLY A 1 187 ? 5.426 12.704 16.306 1.00 97.88 187 GLY A CA 1
ATOM 1497 C C . GLY A 1 187 ? 5.325 11.955 17.632 1.00 97.88 187 GLY A C 1
ATOM 1498 O O . GLY A 1 187 ? 5.620 10.759 17.695 1.00 97.88 187 GLY A O 1
ATOM 1499 N N . ILE A 1 188 ? 4.811 12.623 18.667 1.00 97.88 188 ILE A N 1
ATOM 1500 C CA . ILE A 1 188 ? 4.556 12.014 19.977 1.00 97.88 188 ILE A CA 1
ATOM 1501 C C . ILE A 1 188 ? 3.515 10.892 19.857 1.00 97.88 188 ILE A C 1
ATOM 1503 O O . ILE A 1 188 ? 3.734 9.798 20.372 1.00 97.88 188 ILE A O 1
ATOM 1507 N N . TYR A 1 189 ? 2.412 11.118 19.138 1.00 98.50 189 TYR A N 1
ATOM 1508 C CA . TYR A 1 189 ? 1.384 10.102 18.906 1.00 98.50 189 TYR A CA 1
ATOM 1509 C C . TYR A 1 189 ? 1.944 8.880 18.161 1.00 98.50 189 TYR A C 1
ATOM 1511 O O . TYR A 1 189 ? 1.693 7.743 18.560 1.00 98.50 189 TYR A O 1
ATOM 1519 N N . PHE A 1 190 ? 2.760 9.090 17.121 1.00 98.25 190 PHE A N 1
ATOM 1520 C CA . PHE A 1 190 ? 3.385 8.006 16.356 1.00 98.25 190 PHE A CA 1
ATOM 1521 C C . PHE A 1 190 ? 4.286 7.154 17.246 1.00 98.25 190 PHE A C 1
ATOM 1523 O O . PHE A 1 190 ? 4.226 5.922 17.193 1.00 98.25 190 PHE A O 1
ATOM 1530 N N . LYS A 1 191 ? 5.080 7.810 18.097 1.00 98.31 191 LYS A N 1
ATOM 1531 C CA . LYS A 1 191 ? 5.908 7.145 19.100 1.00 98.31 191 LYS A CA 1
ATOM 1532 C C . LYS A 1 191 ? 5.057 6.337 20.082 1.00 98.31 191 LYS A C 1
ATOM 1534 O O . LYS A 1 191 ? 5.326 5.154 20.268 1.00 98.31 191 LYS A O 1
ATOM 1539 N N . ASN A 1 192 ? 3.994 6.925 20.632 1.00 98.31 192 ASN A N 1
ATOM 1540 C CA . ASN A 1 192 ? 3.110 6.246 21.582 1.00 98.31 192 ASN A CA 1
ATOM 1541 C C . ASN A 1 192 ? 2.446 5.005 20.965 1.00 98.31 192 ASN A C 1
ATOM 1543 O O . ASN A 1 192 ? 2.401 3.955 21.601 1.00 98.31 192 ASN A O 1
ATOM 1547 N N . ILE A 1 193 ? 1.967 5.086 19.715 1.00 98.50 193 ILE A N 1
ATOM 1548 C CA . ILE A 1 193 ? 1.421 3.920 19.003 1.00 98.50 193 ILE A CA 1
ATOM 1549 C C . ILE A 1 193 ? 2.501 2.858 18.794 1.00 98.50 193 ILE A C 1
ATOM 1551 O O . ILE A 1 193 ? 2.244 1.682 19.048 1.00 98.50 193 ILE A O 1
ATOM 1555 N N . LYS A 1 194 ? 3.711 3.253 18.373 1.00 98.19 194 LYS A N 1
ATOM 1556 C CA . LYS A 1 194 ? 4.835 2.322 18.198 1.00 98.19 194 LYS A CA 1
ATOM 1557 C C . LYS A 1 194 ? 5.177 1.613 19.509 1.00 98.19 194 LYS A C 1
ATOM 1559 O O . LYS A 1 194 ? 5.457 0.425 19.479 1.00 98.19 194 LYS A O 1
ATOM 1564 N N . GLU A 1 195 ? 5.155 2.305 20.641 1.00 97.94 195 GLU A N 1
ATOM 1565 C CA . GLU A 1 195 ? 5.532 1.763 21.955 1.00 97.94 195 GLU A CA 1
ATOM 1566 C C . GLU A 1 195 ? 4.387 1.026 22.670 1.00 97.94 195 GLU A C 1
ATOM 1568 O O . GLU A 1 195 ? 4.620 0.314 23.650 1.00 97.94 195 GLU A O 1
ATOM 1573 N N . ASN A 1 196 ? 3.148 1.144 22.183 1.00 98.06 196 ASN A N 1
ATOM 1574 C CA . ASN A 1 196 ? 2.003 0.479 22.786 1.00 98.06 196 ASN A CA 1
ATOM 1575 C C . ASN A 1 196 ? 2.171 -1.051 22.773 1.00 98.06 196 ASN A C 1
ATOM 1577 O O . ASN A 1 196 ? 2.378 -1.670 21.728 1.00 98.06 196 ASN A O 1
ATOM 1581 N N . LYS A 1 197 ? 2.010 -1.678 23.944 1.00 96.94 197 LYS A N 1
ATOM 1582 C CA . LYS A 1 197 ? 2.238 -3.119 24.134 1.00 96.94 197 LYS A CA 1
ATOM 1583 C C . LYS A 1 197 ? 1.404 -4.014 23.207 1.00 96.94 197 LYS A C 1
ATOM 1585 O O . LYS A 1 197 ? 1.924 -5.009 22.714 1.00 96.94 197 LYS A O 1
ATOM 1590 N N . TYR A 1 198 ? 0.140 -3.672 22.940 1.00 96.62 198 TYR A N 1
ATOM 1591 C CA . TYR A 1 198 ? -0.727 -4.499 22.098 1.00 96.62 198 TYR A CA 1
ATOM 1592 C C . TYR A 1 198 ? -0.402 -4.297 20.621 1.00 96.62 198 TYR A C 1
ATOM 1594 O O . TYR A 1 198 ? -0.431 -5.253 19.856 1.00 96.62 198 TYR A O 1
ATOM 1602 N N . VAL A 1 199 ? -0.022 -3.082 20.218 1.00 98.44 199 VAL A N 1
ATOM 1603 C CA . VAL A 1 199 ? 0.481 -2.812 18.861 1.00 98.44 199 VAL A CA 1
ATOM 1604 C C . VAL A 1 199 ? 1.773 -3.586 18.599 1.00 98.44 199 VAL A C 1
ATOM 1606 O O . VAL A 1 199 ? 1.919 -4.223 17.552 1.00 98.44 199 VAL A O 1
ATOM 1609 N N . GLN A 1 200 ? 2.678 -3.591 19.577 1.00 98.38 200 GLN A N 1
ATOM 1610 C CA . GLN A 1 200 ? 3.899 -4.387 19.558 1.00 98.38 200 GLN A CA 1
ATOM 1611 C C . GLN A 1 200 ? 3.595 -5.881 19.403 1.00 98.38 200 GLN A C 1
ATOM 1613 O O . GLN A 1 200 ? 4.078 -6.512 18.468 1.00 98.38 200 GLN A O 1
ATOM 1618 N N . GLU A 1 201 ? 2.761 -6.445 20.273 1.00 97.38 201 GLU A N 1
ATOM 1619 C CA . GLU A 1 201 ? 2.439 -7.876 20.287 1.00 97.38 201 GLU A CA 1
ATOM 1620 C C . GLU A 1 201 ? 1.657 -8.340 19.045 1.00 97.38 201 GLU A C 1
ATOM 1622 O O . GLU A 1 201 ? 1.997 -9.353 18.432 1.00 97.38 201 GLU A O 1
ATOM 1627 N N . VAL A 1 202 ? 0.61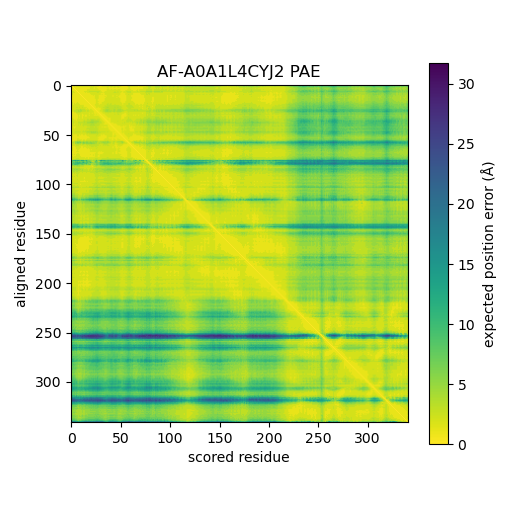7 -7.600 18.652 1.00 97.69 202 VAL A N 1
ATOM 1628 C CA . VAL A 1 202 ? -0.322 -8.012 17.595 1.00 97.69 202 VAL A CA 1
ATOM 1629 C C . VAL A 1 202 ? 0.241 -7.766 16.194 1.00 97.69 202 VAL A C 1
ATOM 1631 O O . VAL A 1 202 ? -0.089 -8.517 15.268 1.00 97.69 202 VAL A O 1
ATOM 1634 N N . ILE A 1 203 ? 1.066 -6.724 16.021 1.00 98.38 203 ILE A N 1
ATOM 1635 C CA . ILE A 1 203 ? 1.492 -6.232 14.703 1.00 98.38 203 ILE A CA 1
ATOM 1636 C C . ILE A 1 203 ? 3.012 -6.250 14.559 1.00 98.38 203 ILE A C 1
ATOM 1638 O O . ILE A 1 203 ? 3.533 -7.034 13.767 1.00 98.38 203 ILE A O 1
ATOM 1642 N N . LEU A 1 204 ? 3.727 -5.394 15.297 1.00 97.94 204 LEU A N 1
ATOM 1643 C CA . LEU A 1 204 ? 5.138 -5.094 15.007 1.00 97.94 204 LEU A CA 1
ATOM 1644 C C . LEU A 1 204 ? 6.065 -6.293 15.252 1.00 97.94 204 LEU A C 1
ATOM 1646 O O . LEU A 1 204 ? 6.952 -6.552 14.442 1.00 97.94 204 LEU A O 1
ATOM 1650 N N . ASN A 1 205 ? 5.813 -7.070 16.308 1.00 97.56 205 ASN A N 1
ATOM 1651 C CA . ASN A 1 205 ? 6.585 -8.269 16.646 1.00 97.56 205 ASN A CA 1
ATOM 1652 C C . ASN A 1 205 ? 6.065 -9.532 15.948 1.00 97.56 205 ASN A C 1
ATOM 1654 O O . ASN A 1 205 ? 6.599 -10.625 16.162 1.00 97.56 205 ASN A O 1
ATOM 1658 N N . LYS A 1 206 ? 5.033 -9.423 15.097 1.00 96.69 206 LYS A N 1
ATOM 1659 C CA . LYS A 1 206 ? 4.535 -10.575 14.346 1.00 96.69 206 LYS A CA 1
ATOM 1660 C C . LYS A 1 206 ? 5.610 -11.021 13.354 1.00 96.69 206 LYS A C 1
ATOM 1662 O O . LYS A 1 206 ? 5.988 -10.289 12.439 1.00 96.69 206 LYS A O 1
ATOM 1667 N N . LYS A 1 207 ? 6.086 -12.257 13.521 1.00 97.31 207 LYS A N 1
ATOM 1668 C CA . LYS A 1 207 ? 7.102 -12.867 12.652 1.00 97.31 207 LYS A CA 1
ATOM 1669 C C . LYS A 1 207 ? 6.719 -12.718 11.175 1.00 97.31 207 LYS A C 1
ATOM 1671 O O . LYS A 1 207 ? 5.601 -13.053 10.794 1.00 97.31 207 LYS A O 1
ATOM 1676 N N . GLY A 1 208 ? 7.659 -12.237 10.362 1.00 97.44 208 GLY A N 1
ATOM 1677 C CA . GLY A 1 208 ? 7.481 -12.020 8.923 1.00 97.44 208 GLY A CA 1
ATOM 1678 C C . GLY A 1 208 ? 6.804 -10.699 8.545 1.00 97.44 208 GLY A C 1
ATOM 1679 O O . GLY A 1 208 ? 6.689 -10.413 7.358 1.00 97.44 208 GLY A O 1
ATOM 1680 N N . PHE A 1 209 ? 6.386 -9.864 9.508 1.00 97.81 209 PHE A N 1
ATOM 1681 C CA . PHE A 1 209 ? 5.751 -8.582 9.189 1.00 97.81 209 PHE A CA 1
ATOM 1682 C C . PHE A 1 209 ? 6.706 -7.643 8.442 1.00 97.81 209 PHE A C 1
ATOM 1684 O O . PHE A 1 209 ? 6.348 -7.117 7.392 1.00 97.81 209 PHE A O 1
ATOM 1691 N N . LYS A 1 210 ? 7.953 -7.504 8.911 1.00 96.50 210 LYS A N 1
ATOM 1692 C CA . LYS A 1 210 ? 8.973 -6.698 8.221 1.00 96.50 210 LYS A CA 1
ATOM 1693 C C . LYS A 1 210 ? 9.259 -7.201 6.803 1.00 96.50 210 LYS A C 1
ATOM 1695 O O . LYS A 1 210 ? 9.316 -6.391 5.885 1.00 96.50 210 LYS A O 1
ATOM 1700 N N . ASP A 1 211 ? 9.351 -8.515 6.609 1.00 96.50 211 ASP A N 1
ATOM 1701 C CA . ASP A 1 211 ? 9.579 -9.123 5.289 1.00 96.50 211 ASP A CA 1
ATOM 1702 C C . ASP A 1 211 ? 8.389 -8.896 4.341 1.00 96.50 211 ASP A C 1
ATOM 1704 O O . ASP A 1 211 ? 8.562 -8.645 3.144 1.00 96.50 211 ASP A O 1
ATOM 1708 N N . HIS A 1 212 ? 7.166 -8.924 4.880 1.00 95.44 212 HIS A N 1
ATOM 1709 C CA . HIS A 1 212 ? 5.959 -8.578 4.135 1.00 95.44 212 HIS A CA 1
ATOM 1710 C C . HIS A 1 212 ? 5.998 -7.121 3.651 1.00 95.44 212 HIS A C 1
ATOM 1712 O O . HIS A 1 212 ? 5.756 -6.862 2.471 1.00 95.44 212 HIS A O 1
ATOM 1718 N N . ILE A 1 213 ? 6.362 -6.180 4.531 1.00 95.12 213 ILE A N 1
ATOM 1719 C CA . ILE A 1 213 ? 6.510 -4.765 4.162 1.00 95.12 213 ILE A CA 1
ATOM 1720 C C . ILE A 1 213 ? 7.648 -4.573 3.154 1.00 95.12 213 ILE A C 1
ATOM 1722 O O . ILE A 1 213 ? 7.446 -3.894 2.151 1.00 95.12 213 ILE A O 1
ATOM 1726 N N . GLN A 1 214 ? 8.800 -5.223 3.351 1.00 93.12 214 GLN A N 1
ATOM 1727 C CA . GLN A 1 214 ? 9.911 -5.212 2.395 1.00 93.12 214 GLN A CA 1
ATOM 1728 C C . GLN A 1 214 ? 9.435 -5.631 1.003 1.00 93.12 214 GLN A C 1
ATOM 1730 O O . GLN A 1 214 ? 9.702 -4.937 0.027 1.00 93.12 214 GLN A O 1
ATOM 1735 N N . THR A 1 215 ? 8.685 -6.728 0.906 1.00 90.69 215 THR A N 1
ATOM 1736 C CA . THR A 1 215 ? 8.152 -7.222 -0.373 1.00 90.69 215 THR A CA 1
ATOM 1737 C C . THR A 1 215 ? 7.192 -6.218 -1.012 1.00 90.69 215 THR A C 1
ATOM 1739 O O . THR A 1 215 ? 7.206 -6.041 -2.226 1.00 90.69 215 THR A O 1
ATOM 1742 N N . MET A 1 216 ? 6.377 -5.533 -0.206 1.00 88.81 216 MET A N 1
ATOM 1743 C CA . MET A 1 216 ? 5.416 -4.541 -0.692 1.00 88.81 216 MET A CA 1
ATOM 1744 C C . MET A 1 216 ? 6.085 -3.327 -1.347 1.00 88.81 216 MET A C 1
ATOM 1746 O O . MET A 1 216 ? 5.580 -2.837 -2.357 1.00 88.81 216 MET A O 1
ATOM 1750 N N . ILE A 1 217 ? 7.188 -2.847 -0.769 1.00 88.69 217 ILE A N 1
ATOM 1751 C CA . ILE A 1 217 ? 7.853 -1.606 -1.196 1.00 88.69 217 ILE A CA 1
ATOM 1752 C C . ILE A 1 217 ? 9.073 -1.836 -2.096 1.00 88.69 217 ILE A C 1
ATOM 1754 O O . ILE A 1 217 ? 9.658 -0.870 -2.579 1.00 88.69 217 ILE A O 1
ATOM 1758 N N . SER A 1 218 ? 9.473 -3.092 -2.313 1.00 86.44 218 SER A N 1
ATOM 1759 C CA . SER A 1 218 ? 10.619 -3.418 -3.164 1.00 86.44 218 SER A CA 1
ATOM 1760 C C . SER A 1 218 ? 10.361 -3.040 -4.622 1.00 86.44 218 SER A C 1
ATOM 1762 O O . SER A 1 218 ? 9.248 -3.173 -5.137 1.00 86.44 218 SER A O 1
ATOM 1764 N N . GLU A 1 219 ? 11.415 -2.579 -5.292 1.00 86.31 219 GLU A N 1
ATOM 1765 C CA . GLU A 1 219 ? 11.369 -2.278 -6.719 1.00 86.31 219 GLU A CA 1
ATOM 1766 C C . GLU A 1 219 ? 11.104 -3.556 -7.533 1.00 86.31 219 GLU A C 1
ATOM 1768 O O . GLU A 1 219 ? 11.609 -4.629 -7.181 1.00 86.31 219 GLU A O 1
ATOM 1773 N N . PRO A 1 220 ? 10.351 -3.467 -8.643 1.00 88.56 220 PRO A N 1
ATOM 1774 C CA . PRO A 1 220 ? 10.205 -4.581 -9.565 1.00 88.56 220 PRO A CA 1
ATOM 1775 C C . PRO A 1 220 ? 11.557 -5.058 -10.106 1.00 88.56 220 PRO A C 1
ATOM 1777 O O . PRO A 1 220 ? 12.478 -4.266 -10.326 1.00 88.56 220 PRO A O 1
ATOM 1780 N N . GLU A 1 221 ? 11.651 -6.355 -10.394 1.00 91.31 221 GLU A N 1
ATOM 1781 C CA . GLU A 1 221 ? 12.887 -6.981 -10.874 1.00 91.31 221 GLU A CA 1
ATOM 1782 C C . GLU A 1 221 ? 13.438 -6.288 -12.128 1.00 91.31 221 GLU A C 1
ATOM 1784 O O . GLU A 1 221 ? 14.622 -5.970 -12.171 1.00 91.31 221 GLU A O 1
ATOM 1789 N N . TYR A 1 222 ? 12.580 -5.946 -13.096 1.00 91.81 222 TYR A N 1
ATOM 1790 C CA . TYR A 1 222 ? 13.005 -5.299 -14.340 1.00 91.81 222 TYR A CA 1
ATOM 1791 C C . TYR A 1 222 ? 13.659 -3.923 -14.118 1.00 91.81 222 TYR A C 1
ATOM 1793 O O . TYR A 1 222 ? 14.596 -3.578 -14.833 1.00 91.81 222 TYR A O 1
ATOM 1801 N N . ILE A 1 223 ? 13.235 -3.154 -13.104 1.00 92.69 223 ILE A N 1
ATOM 1802 C CA . ILE A 1 223 ? 13.892 -1.889 -12.731 1.00 92.69 223 ILE A CA 1
ATOM 1803 C C . ILE A 1 223 ? 15.288 -2.169 -12.178 1.00 92.69 223 ILE A C 1
ATOM 1805 O O . ILE A 1 223 ? 16.266 -1.533 -12.578 1.00 92.69 223 ILE A O 1
ATOM 1809 N N . THR A 1 224 ? 15.388 -3.161 -11.293 1.00 91.69 224 THR A N 1
ATOM 1810 C CA . THR A 1 224 ? 16.667 -3.584 -10.718 1.00 91.69 224 THR A CA 1
ATOM 1811 C C . THR A 1 224 ? 17.626 -4.078 -11.808 1.00 91.69 224 THR A C 1
ATOM 1813 O O . THR A 1 224 ? 18.818 -3.772 -11.759 1.00 91.69 224 THR A O 1
ATOM 1816 N N . THR A 1 225 ? 17.121 -4.797 -12.815 1.00 94.38 225 THR A N 1
ATOM 1817 C CA . THR A 1 225 ? 17.896 -5.261 -13.974 1.00 94.38 225 THR A CA 1
ATOM 1818 C C . THR A 1 225 ? 18.470 -4.098 -14.775 1.00 94.38 225 THR A C 1
ATOM 1820 O O . THR A 1 225 ? 19.659 -4.123 -15.089 1.00 94.38 225 THR A O 1
ATOM 1823 N N . ILE A 1 226 ? 17.677 -3.058 -15.062 1.00 94.25 226 ILE A N 1
ATOM 1824 C CA . ILE A 1 226 ? 18.163 -1.859 -15.765 1.00 94.25 226 ILE A CA 1
ATOM 1825 C C . ILE A 1 226 ? 19.286 -1.196 -14.963 1.00 94.25 226 ILE A C 1
ATOM 1827 O O . ILE A 1 226 ? 20.386 -1.021 -15.481 1.00 94.25 226 ILE A O 1
ATOM 1831 N N . LYS A 1 227 ? 19.052 -0.900 -13.677 1.00 92.81 227 LYS A N 1
ATOM 1832 C CA . LYS A 1 227 ? 20.025 -0.200 -12.815 1.00 92.81 227 LYS A CA 1
ATOM 1833 C C . LYS A 1 227 ? 21.350 -0.954 -12.650 1.00 92.81 227 LYS A C 1
ATOM 1835 O O . LYS A 1 227 ? 22.387 -0.327 -12.454 1.00 92.81 227 LYS A O 1
ATOM 1840 N N . LYS A 1 228 ? 21.324 -2.291 -12.710 1.00 94.50 228 LYS A N 1
ATOM 1841 C CA . LYS A 1 228 ? 22.515 -3.154 -12.591 1.00 94.50 228 LYS A CA 1
ATOM 1842 C C . LYS A 1 228 ? 23.194 -3.465 -13.924 1.00 94.50 228 LYS A C 1
ATOM 1844 O O . LYS A 1 228 ? 24.275 -4.053 -13.922 1.00 94.50 228 LYS A O 1
ATOM 1849 N N . SER A 1 229 ? 22.570 -3.126 -15.046 1.00 94.56 229 SER A N 1
ATOM 1850 C CA . SER A 1 229 ? 23.121 -3.417 -16.363 1.00 94.56 229 SER A CA 1
ATOM 1851 C C . SER A 1 229 ? 24.359 -2.577 -16.662 1.00 94.56 229 SER A C 1
ATOM 1853 O O . SER A 1 229 ? 24.511 -1.442 -16.210 1.00 94.56 229 SER A O 1
ATOM 1855 N N . SER A 1 230 ? 25.273 -3.167 -17.431 1.00 92.56 230 SER A N 1
ATOM 1856 C CA . SER A 1 230 ? 26.529 -2.520 -17.791 1.00 92.56 230 SER A CA 1
ATOM 1857 C C . SER A 1 230 ? 26.286 -1.287 -18.663 1.00 92.56 230 SER A C 1
ATOM 1859 O O . SER A 1 230 ? 25.518 -1.335 -19.624 1.00 92.56 230 SER A O 1
ATOM 1861 N N . ARG A 1 231 ? 27.015 -0.209 -18.358 1.00 90.31 231 ARG A N 1
ATOM 1862 C CA . ARG A 1 231 ? 27.108 1.007 -19.184 1.00 90.31 231 ARG A CA 1
ATOM 1863 C C . ARG A 1 231 ? 28.225 0.926 -20.234 1.00 90.31 231 ARG A C 1
ATOM 1865 O O . ARG A 1 231 ? 28.539 1.917 -20.885 1.00 90.31 231 ARG A O 1
ATOM 1872 N N . ILE A 1 232 ? 28.870 -0.234 -20.373 1.00 90.75 232 ILE A N 1
ATOM 1873 C CA . ILE A 1 232 ? 29.874 -0.474 -21.414 1.00 90.75 232 ILE A CA 1
ATOM 1874 C C . ILE A 1 232 ? 29.154 -0.658 -22.751 1.00 90.75 232 ILE A C 1
ATOM 1876 O O . ILE A 1 232 ? 28.105 -1.305 -22.816 1.00 90.75 232 ILE A O 1
ATOM 1880 N N . LEU A 1 233 ? 29.724 -0.072 -23.805 1.00 92.94 233 LEU A N 1
ATOM 1881 C CA . LEU A 1 233 ? 29.208 -0.198 -25.163 1.00 92.94 233 LEU A CA 1
ATOM 1882 C C . LEU A 1 233 ? 29.203 -1.663 -25.609 1.00 92.94 233 LEU A C 1
ATOM 1884 O O . LEU A 1 233 ? 30.174 -2.389 -25.403 1.00 92.94 233 LEU A O 1
ATOM 1888 N N . VAL A 1 234 ? 28.116 -2.068 -26.251 1.00 93.62 234 VAL A N 1
ATOM 1889 C CA . VAL A 1 234 ? 27.988 -3.371 -26.899 1.00 93.62 234 VAL A CA 1
ATOM 1890 C C . VAL A 1 234 ? 28.757 -3.353 -28.219 1.00 93.62 234 VAL A C 1
ATOM 1892 O O . VAL A 1 234 ? 28.627 -2.415 -29.005 1.00 93.62 234 VAL A O 1
ATOM 1895 N N . GLU A 1 235 ? 29.546 -4.399 -28.465 1.00 91.25 235 GLU A N 1
ATOM 1896 C CA . GLU A 1 235 ? 30.315 -4.554 -29.706 1.00 91.25 235 GLU A CA 1
ATOM 1897 C C . GLU A 1 235 ? 29.420 -4.946 -30.892 1.00 91.25 235 GLU A C 1
ATOM 1899 O O . GLU A 1 235 ? 29.505 -4.339 -31.957 1.00 91.25 235 GLU A O 1
ATOM 1904 N N . ASP A 1 236 ? 28.530 -5.922 -30.691 1.00 95.69 236 ASP A N 1
ATOM 1905 C CA . ASP A 1 236 ? 27.625 -6.458 -31.713 1.00 95.69 236 ASP A CA 1
ATOM 1906 C C . ASP A 1 236 ? 26.167 -6.071 -31.413 1.00 95.69 236 ASP A C 1
ATOM 1908 O O . ASP A 1 236 ? 25.396 -6.814 -30.799 1.00 95.69 236 ASP A O 1
ATOM 1912 N N . ILE A 1 237 ? 25.801 -4.853 -31.821 1.00 95.69 237 ILE A N 1
ATOM 1913 C CA . ILE A 1 237 ? 24.456 -4.298 -31.604 1.00 95.69 237 ILE A CA 1
ATOM 1914 C C . ILE A 1 237 ? 23.404 -5.116 -32.378 1.00 95.69 237 ILE A C 1
ATOM 1916 O O . ILE A 1 237 ? 22.290 -5.296 -31.887 1.00 95.69 237 ILE A O 1
ATOM 1920 N N . GLU A 1 238 ? 23.742 -5.638 -33.564 1.00 96.44 238 GLU A N 1
ATOM 1921 C CA . GLU A 1 238 ? 22.833 -6.432 -34.412 1.00 96.44 238 GLU A CA 1
ATOM 1922 C C . GLU A 1 238 ? 22.389 -7.713 -33.715 1.00 96.44 238 GLU A C 1
ATOM 1924 O O . GLU A 1 238 ? 21.191 -8.016 -33.654 1.00 96.44 238 GLU A O 1
ATOM 1929 N N . LYS A 1 239 ? 23.344 -8.432 -33.124 1.00 97.19 239 LYS A N 1
ATOM 1930 C CA . LYS A 1 239 ? 23.062 -9.628 -32.337 1.00 97.19 239 LYS A CA 1
ATOM 1931 C C . LYS A 1 239 ? 22.179 -9.328 -31.128 1.00 97.19 239 LYS A C 1
ATOM 1933 O O . LYS A 1 239 ? 21.209 -10.052 -30.904 1.00 97.19 239 LYS A O 1
ATOM 1938 N N . GLU A 1 240 ? 22.476 -8.280 -30.362 1.00 97.44 240 GLU A N 1
ATOM 1939 C CA . GLU A 1 240 ? 21.687 -7.945 -29.168 1.00 97.44 240 GLU A CA 1
ATOM 1940 C C . GLU A 1 240 ? 20.268 -7.465 -29.515 1.00 97.44 240 GLU A C 1
ATOM 1942 O O . GLU A 1 240 ? 19.313 -7.851 -28.840 1.00 97.44 240 GLU A O 1
ATOM 1947 N N . VAL A 1 241 ? 20.076 -6.722 -30.614 1.00 97.56 241 VAL A N 1
ATOM 1948 C CA . VAL A 1 241 ? 18.728 -6.368 -31.107 1.00 97.56 241 VAL A CA 1
ATOM 1949 C C . VAL A 1 241 ? 17.929 -7.613 -31.485 1.00 97.56 241 VAL A C 1
ATOM 1951 O O . VAL A 1 241 ? 16.739 -7.698 -31.175 1.00 97.56 241 VAL A O 1
ATOM 1954 N N . LYS A 1 242 ? 18.566 -8.608 -32.111 1.00 97.12 242 LYS A N 1
ATOM 1955 C CA . LYS A 1 242 ? 17.907 -9.885 -32.407 1.00 97.12 242 LYS A CA 1
ATOM 1956 C C . LYS A 1 242 ? 17.466 -10.595 -31.123 1.00 97.12 242 LYS A C 1
ATOM 1958 O O . LYS A 1 242 ? 16.301 -10.963 -31.010 1.00 97.12 242 LYS A O 1
ATOM 1963 N N . ILE A 1 243 ? 18.361 -10.711 -30.138 1.00 96.81 243 ILE A N 1
ATOM 1964 C CA . ILE A 1 243 ? 18.060 -11.320 -28.831 1.00 96.81 243 ILE A CA 1
ATOM 1965 C C . ILE A 1 243 ? 16.905 -10.587 -28.134 1.00 96.81 243 ILE A C 1
ATOM 1967 O O . ILE A 1 243 ? 15.999 -11.228 -27.597 1.00 96.81 243 ILE A O 1
ATOM 1971 N N . LEU A 1 244 ? 16.916 -9.251 -28.149 1.00 96.25 244 LEU A N 1
ATOM 1972 C CA . LEU A 1 244 ? 15.854 -8.422 -27.582 1.00 96.25 244 LEU A CA 1
ATOM 1973 C C . LEU A 1 244 ? 14.496 -8.736 -28.226 1.00 96.25 244 LEU A C 1
ATOM 1975 O O . LEU A 1 244 ? 13.527 -9.018 -27.520 1.00 96.25 244 LEU A O 1
ATOM 1979 N N . ASN A 1 245 ? 14.426 -8.724 -29.557 1.00 96.00 245 ASN A N 1
ATOM 1980 C CA . ASN A 1 245 ? 13.183 -8.980 -30.285 1.00 96.00 245 ASN A CA 1
ATOM 1981 C C . ASN A 1 245 ? 12.665 -10.413 -30.081 1.00 96.00 245 ASN A C 1
ATOM 1983 O O . ASN A 1 245 ? 11.454 -10.602 -29.933 1.00 96.00 245 ASN A O 1
ATOM 1987 N N . ASP A 1 246 ? 13.555 -11.408 -30.004 1.00 94.31 246 ASP A N 1
ATOM 1988 C CA . ASP A 1 246 ? 13.189 -12.801 -29.719 1.00 94.31 246 ASP A CA 1
ATOM 1989 C C . ASP A 1 246 ? 12.549 -12.927 -28.323 1.00 94.31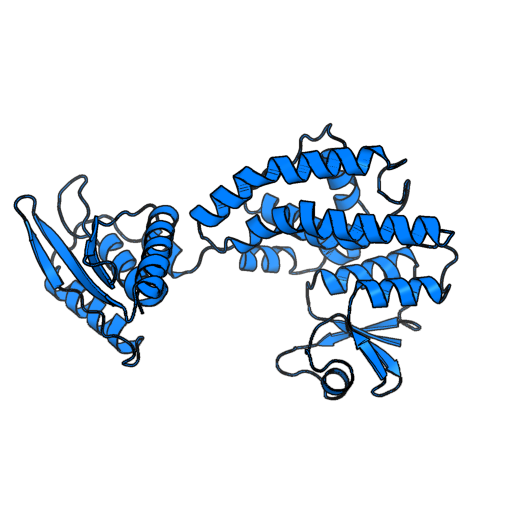 246 ASP A C 1
ATOM 1991 O O . ASP A 1 246 ? 11.484 -13.534 -28.160 1.00 94.31 246 ASP A O 1
ATOM 1995 N N . LYS A 1 247 ? 13.140 -12.278 -27.308 1.00 93.19 247 LYS A N 1
ATOM 1996 C CA . LYS A 1 247 ? 12.579 -12.234 -25.948 1.00 93.19 247 LYS A CA 1
ATOM 1997 C C . LYS A 1 247 ? 11.210 -11.562 -25.911 1.00 93.19 247 LYS A C 1
ATOM 1999 O O . LYS A 1 247 ? 10.288 -12.114 -25.307 1.00 93.19 247 LYS A O 1
ATOM 2004 N N . ILE A 1 248 ? 11.067 -10.396 -26.544 1.00 93.06 248 ILE A N 1
ATOM 2005 C CA . ILE A 1 248 ? 9.799 -9.652 -26.591 1.00 93.06 248 ILE A CA 1
ATOM 2006 C C . ILE A 1 248 ? 8.712 -10.514 -27.237 1.00 93.06 248 ILE A C 1
ATOM 2008 O O . ILE A 1 248 ? 7.647 -10.709 -26.650 1.00 93.06 248 ILE A O 1
ATOM 2012 N N . SER A 1 249 ? 9.011 -11.099 -28.398 1.00 90.31 249 SER A N 1
ATOM 2013 C CA . SER A 1 249 ? 8.069 -11.924 -29.162 1.00 90.31 249 SER A CA 1
ATOM 2014 C C . SER A 1 249 ? 7.629 -13.174 -28.395 1.00 90.31 249 SER A C 1
ATOM 2016 O O . SER A 1 249 ? 6.473 -13.576 -28.482 1.00 90.31 249 SER A O 1
ATOM 2018 N N . SER A 1 250 ? 8.517 -13.768 -27.588 1.00 89.81 250 SER A N 1
ATOM 2019 C CA . SER A 1 250 ? 8.171 -14.928 -26.752 1.00 89.81 250 SER A CA 1
ATOM 2020 C C . SER A 1 250 ? 7.181 -14.608 -25.622 1.00 89.81 250 SER A C 1
ATOM 2022 O O . SER A 1 250 ? 6.453 -15.493 -25.170 1.00 89.81 250 SER A O 1
ATOM 2024 N N . LYS A 1 251 ? 7.141 -13.349 -25.162 1.00 88.81 251 LYS A N 1
ATOM 2025 C CA . LYS A 1 251 ? 6.322 -12.903 -24.023 1.00 88.81 251 LYS A CA 1
ATOM 2026 C C . LYS A 1 251 ? 5.033 -12.198 -24.457 1.00 88.81 251 LYS A C 1
ATOM 2028 O O . LYS A 1 251 ? 4.013 -12.339 -23.784 1.00 88.81 251 LYS A O 1
ATOM 2033 N N . ILE A 1 252 ? 5.048 -11.462 -25.570 1.00 83.69 252 ILE A N 1
ATOM 2034 C CA . ILE A 1 252 ? 3.879 -10.742 -26.094 1.00 83.69 252 ILE A CA 1
ATOM 2035 C C . ILE A 1 252 ? 3.154 -11.628 -27.115 1.00 83.69 252 ILE A C 1
ATOM 2037 O O . ILE A 1 252 ? 3.493 -11.666 -28.294 1.00 83.69 252 ILE A O 1
ATOM 2041 N N . GLN A 1 253 ? 2.111 -12.336 -26.674 1.00 65.56 253 GLN A N 1
ATOM 2042 C CA . GLN A 1 253 ? 1.257 -13.132 -27.563 1.00 65.56 253 GLN A CA 1
ATOM 2043 C C . GLN A 1 253 ? 0.350 -12.221 -28.420 1.00 65.56 253 GLN A C 1
ATOM 2045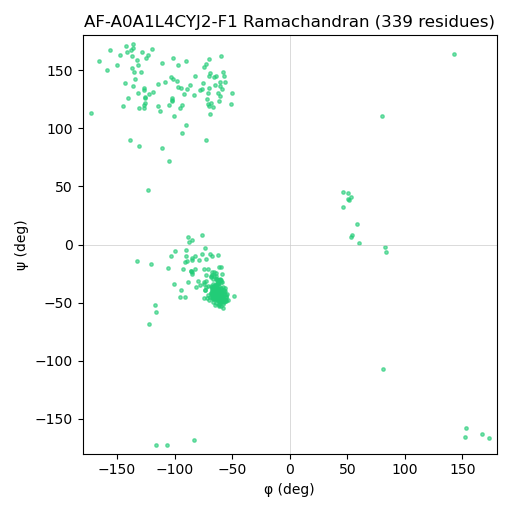 O O . GLN A 1 253 ? -0.763 -11.889 -28.017 1.00 65.56 253 GLN A O 1
ATOM 2050 N N . ASN A 1 254 ? 0.830 -11.812 -29.602 1.00 58.91 254 ASN A N 1
ATOM 2051 C CA . ASN A 1 254 ? 0.086 -11.225 -30.737 1.00 58.91 254 ASN A CA 1
ATOM 2052 C C . ASN A 1 254 ? -0.804 -9.981 -30.494 1.00 58.91 254 ASN A C 1
ATOM 2054 O O . ASN A 1 254 ? -1.536 -9.591 -31.403 1.00 58.91 254 ASN A O 1
ATOM 2058 N N . LYS A 1 255 ? -0.778 -9.332 -29.321 1.00 59.66 255 LYS A N 1
ATOM 2059 C CA . LYS A 1 255 ? -1.693 -8.207 -29.027 1.00 59.66 255 LYS A CA 1
ATOM 2060 C C . LYS A 1 255 ? -1.251 -6.843 -29.566 1.00 59.66 255 LYS A C 1
ATOM 2062 O O . LYS A 1 255 ? -2.132 -6.016 -29.759 1.00 59.66 255 LYS A O 1
ATOM 2067 N N . ASN A 1 256 ? 0.040 -6.652 -29.851 1.00 67.31 256 ASN A N 1
ATOM 2068 C CA . ASN A 1 256 ? 0.633 -5.550 -30.623 1.00 67.31 256 ASN A CA 1
ATOM 2069 C C . ASN A 1 256 ? 2.129 -5.873 -30.830 1.00 67.31 256 ASN A C 1
ATOM 2071 O O . ASN A 1 256 ? 2.855 -5.945 -29.837 1.00 67.31 256 ASN A O 1
ATOM 2075 N N . PRO A 1 257 ? 2.618 -6.130 -32.057 1.00 76.50 257 PRO A N 1
ATOM 2076 C CA . PRO A 1 257 ? 4.023 -6.474 -32.258 1.00 76.50 257 PRO A CA 1
ATOM 2077 C C . PRO A 1 257 ? 4.912 -5.249 -32.012 1.00 76.50 257 PRO A C 1
ATOM 2079 O O . PRO A 1 257 ? 4.792 -4.237 -32.700 1.00 76.50 257 PRO A O 1
ATOM 2082 N N . ILE A 1 258 ? 5.815 -5.355 -31.037 1.00 91.62 258 ILE A N 1
ATOM 2083 C CA . ILE A 1 258 ? 6.856 -4.358 -30.769 1.00 91.62 258 ILE A CA 1
ATOM 2084 C C . ILE A 1 258 ? 8.158 -4.903 -31.333 1.00 91.62 258 ILE A C 1
ATOM 2086 O O . ILE A 1 258 ? 8.578 -6.003 -30.978 1.00 91.62 258 ILE A O 1
ATOM 2090 N N . PHE A 1 259 ? 8.790 -4.128 -32.209 1.00 94.12 259 PHE A N 1
ATOM 2091 C CA . PHE A 1 259 ? 10.035 -4.517 -32.854 1.00 94.12 259 PHE A CA 1
ATOM 2092 C C . PHE A 1 259 ? 11.050 -3.384 -32.773 1.00 94.12 259 PHE A C 1
ATOM 2094 O O . PHE A 1 259 ? 10.744 -2.233 -33.100 1.00 94.12 259 PHE A O 1
ATOM 2101 N N . TRP A 1 260 ? 12.256 -3.718 -32.333 1.00 97.31 260 TRP A N 1
ATOM 2102 C CA . TRP A 1 260 ? 13.387 -2.806 -32.251 1.00 97.31 260 TRP A CA 1
ATOM 2103 C C . TRP A 1 260 ? 14.297 -2.975 -33.457 1.00 97.31 260 TRP A C 1
ATOM 2105 O O . TRP A 1 260 ? 14.555 -4.091 -33.908 1.00 97.31 260 TRP A O 1
ATOM 2115 N N . LYS A 1 261 ? 14.818 -1.862 -33.962 1.00 97.31 261 LYS A N 1
ATOM 2116 C CA . LYS A 1 261 ? 15.794 -1.827 -35.053 1.00 97.31 261 LYS A CA 1
ATOM 2117 C C . LYS A 1 261 ? 16.952 -0.907 -34.705 1.00 97.31 261 LYS A C 1
ATOM 2119 O O . LYS A 1 261 ? 16.822 -0.019 -33.866 1.00 97.31 261 LYS A O 1
ATOM 2124 N N . ILE A 1 262 ? 18.075 -1.118 -35.378 1.00 97.19 262 ILE A N 1
ATOM 2125 C CA . ILE A 1 262 ? 19.244 -0.247 -35.277 1.00 97.19 262 ILE A CA 1
ATOM 2126 C C . ILE A 1 262 ? 19.083 0.882 -36.278 1.00 97.19 262 ILE A C 1
ATOM 2128 O O . ILE A 1 262 ? 18.697 0.662 -37.427 1.00 97.19 262 ILE A O 1
ATOM 2132 N N . ASN A 1 263 ? 19.413 2.085 -35.842 1.00 96.12 263 ASN A N 1
ATOM 2133 C CA . ASN A 1 263 ? 19.535 3.244 -36.699 1.00 96.12 263 ASN A CA 1
ATOM 2134 C C . ASN A 1 263 ? 20.805 4.022 -36.313 1.00 96.12 263 ASN A C 1
ATOM 2136 O O . ASN A 1 263 ? 21.476 3.706 -35.326 1.00 96.12 263 ASN A O 1
ATOM 2140 N N . LYS A 1 264 ? 21.204 4.996 -37.127 1.00 94.25 264 LYS A N 1
ATOM 2141 C CA . LYS A 1 264 ? 22.424 5.775 -36.922 1.00 94.25 264 LYS A CA 1
ATOM 2142 C C . LYS A 1 264 ? 22.193 7.223 -37.321 1.00 94.25 264 LYS A C 1
ATOM 2144 O O . LYS A 1 264 ? 21.594 7.505 -38.352 1.00 94.25 264 LYS A O 1
ATOM 2149 N N . ASN A 1 265 ? 22.722 8.134 -36.514 1.00 90.94 265 ASN A N 1
ATOM 2150 C CA . ASN A 1 265 ? 22.815 9.552 -36.844 1.00 90.94 265 ASN A CA 1
ATOM 2151 C C . ASN A 1 265 ? 24.292 9.980 -36.927 1.00 90.94 265 ASN A C 1
ATOM 2153 O O . ASN A 1 265 ? 25.204 9.150 -36.860 1.00 90.94 265 ASN A O 1
ATOM 2157 N N . GLU A 1 266 ? 24.538 11.282 -37.062 1.00 91.31 266 GLU A N 1
ATOM 2158 C CA . GLU A 1 266 ? 25.891 11.852 -37.143 1.00 91.31 266 GLU A CA 1
ATOM 2159 C C . GLU A 1 266 ? 26.765 11.544 -35.915 1.00 91.31 266 GLU A C 1
ATOM 2161 O O . GLU A 1 266 ? 27.988 11.503 -36.023 1.00 91.31 266 GLU A O 1
ATOM 2166 N N . LYS A 1 267 ? 26.152 11.292 -34.752 1.00 91.31 267 LYS A N 1
ATOM 2167 C CA . LYS A 1 267 ? 26.852 11.018 -33.491 1.00 91.31 267 LYS A CA 1
ATOM 2168 C C . LYS A 1 267 ? 27.168 9.532 -33.308 1.00 91.31 267 LYS A C 1
ATOM 2170 O O . LYS A 1 267 ? 28.201 9.201 -32.730 1.00 91.31 267 LYS A O 1
ATOM 2175 N N . GLY A 1 268 ? 26.323 8.638 -33.821 1.00 92.19 268 GLY A N 1
ATOM 2176 C CA . GLY A 1 268 ? 26.564 7.196 -33.804 1.00 92.19 268 GLY A CA 1
ATOM 2177 C C . GLY A 1 268 ? 25.283 6.353 -33.800 1.00 92.19 268 GLY A C 1
ATOM 2178 O O . GLY A 1 268 ? 24.206 6.861 -34.125 1.00 92.19 268 GLY A O 1
ATOM 2179 N N . PRO A 1 269 ? 25.392 5.047 -33.494 1.00 95.00 269 PRO A N 1
ATOM 2180 C CA . PRO A 1 269 ? 24.255 4.135 -33.520 1.00 95.00 269 PRO A CA 1
ATOM 2181 C C . PRO A 1 269 ? 23.318 4.353 -32.327 1.00 95.00 269 PRO A C 1
ATOM 2183 O O . PRO A 1 269 ? 23.747 4.777 -31.254 1.00 95.00 269 PRO A O 1
ATOM 2186 N N . PHE A 1 270 ? 22.048 4.028 -32.521 1.00 96.25 270 PHE A N 1
ATOM 2187 C CA . PHE A 1 270 ? 21.019 3.939 -31.489 1.00 96.25 270 PHE A CA 1
ATOM 2188 C C . PHE A 1 270 ? 20.020 2.844 -31.868 1.00 96.25 270 PHE A C 1
ATOM 2190 O O . PHE A 1 270 ? 19.974 2.410 -33.023 1.00 96.25 270 PHE A O 1
ATOM 2197 N N . ILE A 1 271 ? 19.229 2.383 -30.903 1.00 97.75 271 ILE A N 1
ATOM 2198 C CA . ILE A 1 271 ? 18.107 1.484 -31.180 1.00 97.75 271 ILE A CA 1
ATOM 2199 C C . ILE A 1 271 ? 16.803 2.267 -31.124 1.00 97.75 271 ILE A C 1
ATOM 2201 O O . ILE A 1 271 ? 16.655 3.180 -30.314 1.00 97.75 271 ILE A O 1
ATOM 2205 N N . GLU A 1 272 ? 15.858 1.921 -31.988 1.00 97.44 272 GLU A N 1
ATOM 2206 C CA . GLU A 1 272 ? 14.556 2.576 -32.034 1.00 97.44 272 GLU A CA 1
ATOM 2207 C C . GLU A 1 272 ? 13.410 1.580 -32.199 1.00 97.44 272 GLU A C 1
ATOM 2209 O O . GLU A 1 272 ? 13.557 0.525 -32.822 1.00 97.44 272 GLU A O 1
ATOM 2214 N N . THR A 1 273 ? 12.244 1.957 -31.682 1.00 96.31 273 THR A N 1
ATOM 2215 C CA . THR A 1 273 ? 10.969 1.291 -31.950 1.00 96.31 273 THR A CA 1
ATOM 2216 C C . THR A 1 273 ? 9.871 2.322 -32.193 1.00 96.31 273 THR A C 1
ATOM 2218 O O . THR A 1 273 ? 10.011 3.507 -31.881 1.00 96.31 273 THR A O 1
ATOM 2221 N N . THR A 1 274 ? 8.772 1.895 -32.802 1.00 95.06 274 THR A N 1
ATOM 2222 C CA . THR A 1 274 ? 7.605 2.742 -33.048 1.00 95.06 274 THR A CA 1
ATOM 2223 C C . THR A 1 274 ? 6.349 1.926 -32.813 1.00 95.06 274 THR A C 1
ATOM 2225 O O . THR A 1 274 ? 6.185 0.861 -33.404 1.00 95.06 274 THR A O 1
ATOM 2228 N N . VAL A 1 275 ? 5.469 2.430 -31.952 1.00 93.00 275 VAL A N 1
ATOM 2229 C CA . VAL A 1 275 ? 4.222 1.763 -31.572 1.00 93.00 275 VAL A CA 1
ATOM 2230 C C . VAL A 1 275 ? 3.052 2.675 -31.893 1.00 93.00 275 VAL A C 1
ATOM 2232 O O . VAL A 1 275 ? 3.047 3.845 -31.511 1.00 93.00 275 VAL A O 1
ATOM 2235 N N . THR A 1 276 ? 2.056 2.131 -32.587 1.00 92.25 276 THR A N 1
ATOM 2236 C CA . THR A 1 276 ? 0.788 2.810 -32.865 1.00 92.25 276 THR A CA 1
ATOM 2237 C C . THR A 1 276 ? -0.287 2.267 -31.931 1.00 92.25 276 THR A C 1
ATOM 2239 O O . THR A 1 276 ? -0.547 1.066 -31.899 1.00 92.25 276 THR A O 1
ATOM 2242 N N . PHE A 1 277 ? -0.915 3.160 -31.175 1.00 91.00 277 PHE A N 1
ATOM 2243 C CA . PHE A 1 277 ? -1.991 2.857 -30.239 1.00 91.00 277 PHE A CA 1
ATOM 2244 C C . PHE A 1 277 ? -3.355 2.944 -30.919 1.00 91.00 277 PHE A C 1
ATOM 2246 O O . PHE A 1 277 ? -3.526 3.633 -31.926 1.00 91.00 277 PHE A O 1
ATOM 2253 N N . LYS A 1 278 ? -4.358 2.267 -30.349 1.00 90.25 278 LYS A N 1
ATOM 2254 C CA . LYS A 1 278 ? -5.711 2.231 -30.929 1.00 90.25 278 LYS A CA 1
ATOM 2255 C C . LYS A 1 278 ? -6.416 3.582 -30.870 1.00 90.25 278 LYS A C 1
ATOM 2257 O O . LYS A 1 278 ? -7.314 3.845 -31.663 1.00 90.25 278 LYS A O 1
ATOM 2262 N N . ASN A 1 279 ? -6.060 4.404 -29.888 1.00 89.50 279 ASN A N 1
ATOM 2263 C CA . ASN A 1 279 ? -6.653 5.708 -29.632 1.00 89.50 279 ASN A CA 1
ATOM 2264 C C . ASN A 1 279 ? -5.670 6.605 -28.858 1.00 89.50 279 ASN A C 1
ATOM 2266 O O . ASN A 1 279 ? -4.661 6.139 -28.324 1.00 89.50 279 ASN A O 1
ATOM 2270 N N . TYR A 1 280 ? -5.988 7.899 -28.790 1.00 91.94 280 TYR A N 1
ATOM 2271 C CA . TYR A 1 280 ? -5.144 8.902 -28.138 1.00 91.94 280 TYR A CA 1
ATOM 2272 C C . TYR A 1 280 ? -5.027 8.712 -26.616 1.00 91.94 280 TYR A C 1
ATOM 2274 O O . TYR A 1 280 ? -3.997 9.040 -26.035 1.00 91.94 280 TYR A O 1
ATOM 2282 N N . ASP A 1 281 ? -6.046 8.151 -25.958 1.00 91.12 281 ASP A N 1
ATOM 2283 C CA . ASP A 1 281 ? -6.023 7.901 -24.510 1.00 91.12 281 ASP A CA 1
ATOM 2284 C C . ASP A 1 281 ? -4.984 6.828 -24.132 1.00 91.12 281 ASP A C 1
ATOM 2286 O O . ASP A 1 281 ? -4.208 7.017 -23.193 1.00 91.12 281 ASP A O 1
ATOM 2290 N N . GLU A 1 282 ? -4.894 5.739 -24.902 1.00 91.19 282 GLU A N 1
ATOM 2291 C CA . GLU A 1 282 ? -3.859 4.712 -24.731 1.00 91.19 282 GLU A CA 1
ATOM 2292 C C . GLU A 1 282 ? -2.446 5.280 -24.925 1.00 91.19 282 GLU A C 1
ATOM 2294 O O . GLU A 1 282 ? -1.556 4.999 -24.119 1.00 91.19 282 GLU A O 1
ATOM 2299 N N . ALA A 1 283 ? -2.242 6.123 -25.941 1.00 91.50 283 ALA A N 1
ATOM 2300 C CA . ALA A 1 283 ? -0.952 6.763 -26.184 1.00 91.50 283 ALA A CA 1
ATOM 2301 C C . ALA A 1 283 ? -0.552 7.696 -25.027 1.00 91.50 283 ALA A C 1
ATOM 2303 O O . ALA A 1 283 ? 0.553 7.585 -24.497 1.00 91.50 283 ALA A O 1
ATOM 2304 N N . LEU A 1 284 ? -1.457 8.565 -24.563 1.00 91.81 284 LEU A N 1
ATOM 2305 C CA . LEU A 1 284 ? -1.188 9.480 -23.445 1.00 91.81 284 LEU A CA 1
ATOM 2306 C C . LEU A 1 284 ? -0.915 8.735 -22.128 1.00 91.81 284 LEU A C 1
ATOM 2308 O O . LEU A 1 284 ? -0.023 9.117 -21.365 1.00 91.81 284 LEU A O 1
ATOM 2312 N N . LYS A 1 285 ? -1.630 7.634 -21.862 1.00 91.69 285 LYS A N 1
ATOM 2313 C CA . LYS A 1 285 ? -1.341 6.753 -20.717 1.00 91.69 285 LYS A CA 1
ATOM 2314 C C . LYS A 1 285 ? 0.050 6.131 -20.818 1.00 91.69 285 LYS A C 1
ATOM 2316 O O . LYS A 1 285 ? 0.745 6.046 -19.804 1.00 91.69 285 LYS A O 1
ATOM 2321 N N . SER A 1 286 ? 0.465 5.726 -22.016 1.00 91.12 286 SER A N 1
ATOM 2322 C CA . SER A 1 286 ? 1.802 5.183 -22.260 1.00 91.12 286 SER A CA 1
ATOM 2323 C C . SER A 1 286 ? 2.893 6.231 -22.070 1.00 91.12 286 SER A C 1
ATOM 2325 O O . SER A 1 286 ? 3.894 5.916 -21.438 1.00 91.12 286 SER A O 1
ATOM 2327 N N . VAL A 1 287 ? 2.686 7.487 -22.485 1.00 92.75 287 VAL A N 1
ATOM 2328 C CA . VAL A 1 287 ? 3.637 8.586 -22.215 1.00 92.75 287 VAL A CA 1
ATOM 2329 C C . VAL A 1 287 ? 3.917 8.722 -20.718 1.00 92.75 287 VAL A C 1
ATOM 2331 O O . VAL A 1 287 ? 5.076 8.735 -20.313 1.00 92.75 287 VAL A O 1
ATOM 2334 N N . ASN A 1 288 ? 2.880 8.733 -19.874 1.00 91.25 288 ASN A N 1
ATOM 2335 C CA . ASN A 1 288 ? 3.068 8.807 -18.419 1.00 91.25 288 ASN A CA 1
ATOM 2336 C C . ASN A 1 288 ? 3.893 7.632 -17.872 1.00 91.25 288 ASN A C 1
ATOM 2338 O O . ASN A 1 288 ? 4.741 7.823 -17.004 1.00 91.25 288 ASN A O 1
ATOM 2342 N N . LYS A 1 289 ? 3.668 6.419 -18.389 1.00 92.44 289 LYS A N 1
ATOM 2343 C CA . LYS A 1 289 ? 4.431 5.226 -17.998 1.00 92.44 289 LYS A CA 1
ATOM 2344 C C . LYS A 1 289 ? 5.877 5.249 -18.508 1.00 92.44 289 LYS A C 1
ATOM 2346 O O . LYS A 1 289 ? 6.756 4.774 -17.798 1.00 92.44 289 LYS A O 1
ATOM 2351 N N . ILE A 1 290 ? 6.127 5.786 -19.706 1.00 93.81 290 ILE A N 1
ATOM 2352 C CA . ILE A 1 290 ? 7.482 5.986 -20.245 1.00 93.81 290 ILE A CA 1
ATOM 2353 C C . ILE A 1 290 ? 8.243 6.937 -19.329 1.00 93.81 290 ILE A C 1
ATOM 2355 O O . ILE A 1 290 ? 9.319 6.586 -18.856 1.00 93.81 290 ILE A O 1
ATOM 2359 N N . CYS A 1 291 ? 7.665 8.103 -19.026 1.00 93.00 291 CYS A N 1
ATOM 2360 C CA . CYS A 1 291 ? 8.270 9.070 -18.114 1.00 93.00 291 CYS A CA 1
ATOM 2361 C C . CYS A 1 291 ? 8.584 8.433 -16.755 1.00 93.00 291 CYS A C 1
ATOM 2363 O O . CYS A 1 291 ? 9.693 8.588 -16.253 1.00 93.00 291 CYS A O 1
ATOM 2365 N N . ASP A 1 292 ? 7.651 7.656 -16.200 1.00 93.31 292 ASP A N 1
ATOM 2366 C CA . ASP A 1 292 ? 7.854 6.981 -14.919 1.00 93.31 292 ASP A CA 1
ATOM 2367 C C . ASP A 1 292 ? 8.977 5.942 -14.971 1.00 93.31 292 ASP A C 1
ATOM 2369 O O . ASP A 1 292 ? 9.824 5.921 -14.082 1.00 93.31 292 ASP A O 1
ATOM 2373 N N . LEU A 1 293 ? 9.044 5.119 -16.025 1.00 94.31 293 LEU A N 1
ATOM 2374 C CA . LEU A 1 293 ? 10.140 4.169 -16.226 1.00 94.31 293 LEU A CA 1
ATOM 2375 C C . LEU A 1 293 ? 11.491 4.889 -16.303 1.00 94.31 293 LEU A C 1
ATOM 2377 O O . LEU A 1 293 ? 12.456 4.432 -15.692 1.00 94.31 293 LEU A O 1
ATOM 2381 N N . GLN A 1 294 ? 11.555 6.010 -17.025 1.00 94.19 294 GLN A N 1
ATOM 2382 C CA . GLN A 1 294 ? 12.784 6.786 -17.178 1.00 94.19 294 GLN A CA 1
ATOM 2383 C C . GLN A 1 294 ? 13.270 7.370 -15.851 1.00 94.19 294 GLN A C 1
ATOM 2385 O O . GLN A 1 294 ? 14.420 7.158 -15.477 1.00 94.19 294 GLN A O 1
ATOM 2390 N N . GLU A 1 295 ? 12.386 8.048 -15.114 1.00 93.94 295 GLU A N 1
ATOM 2391 C CA . GLU A 1 295 ? 12.703 8.620 -13.797 1.00 93.94 295 GLU A CA 1
ATOM 2392 C C . GLU A 1 295 ? 13.079 7.521 -12.795 1.00 93.94 295 GLU A C 1
ATOM 2394 O O . GLU A 1 295 ? 14.034 7.647 -12.037 1.00 93.94 295 GLU A O 1
ATOM 2399 N N . THR A 1 296 ? 12.351 6.405 -12.819 1.00 92.38 296 THR A N 1
ATOM 2400 C CA . THR A 1 296 ? 12.563 5.284 -11.899 1.00 92.38 296 THR A CA 1
ATOM 2401 C C . THR A 1 296 ? 13.888 4.569 -12.137 1.00 92.38 296 THR A C 1
ATOM 2403 O O . THR A 1 296 ? 14.537 4.126 -11.186 1.00 92.38 296 THR A O 1
ATOM 2406 N N . SER A 1 297 ? 14.274 4.402 -13.401 1.00 92.06 297 SER A N 1
ATOM 2407 C CA . SER A 1 297 ? 15.497 3.692 -13.782 1.00 92.06 297 SER A CA 1
ATOM 2408 C C . SER A 1 297 ? 16.729 4.594 -13.876 1.00 92.06 297 SER A C 1
ATOM 2410 O O . SER A 1 297 ? 17.822 4.060 -14.065 1.00 92.06 297 SER A O 1
ATOM 2412 N N . ASP A 1 298 ? 16.565 5.913 -13.710 1.00 90.25 298 ASP A N 1
ATOM 2413 C CA . ASP A 1 298 ? 17.605 6.921 -13.962 1.00 90.25 298 ASP A CA 1
ATOM 2414 C C . ASP A 1 298 ? 18.233 6.733 -15.359 1.00 90.25 298 ASP A C 1
ATOM 2416 O O . ASP A 1 298 ? 19.453 6.687 -15.547 1.00 90.25 298 ASP A O 1
ATOM 2420 N N . HIS A 1 299 ? 17.365 6.506 -16.350 1.00 90.88 299 HIS A N 1
ATOM 2421 C CA . HIS A 1 299 ? 17.753 6.233 -17.72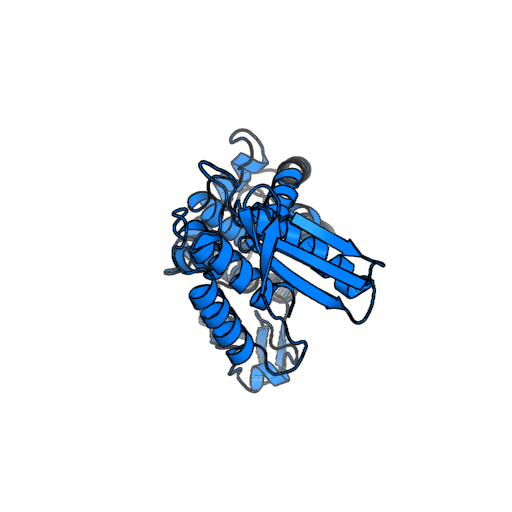8 1.00 90.88 299 HIS A CA 1
ATOM 2422 C C . HIS A 1 299 ? 16.746 6.836 -18.697 1.00 90.88 299 HIS A C 1
ATOM 2424 O O . HIS A 1 299 ? 15.566 6.492 -18.693 1.00 90.88 299 HIS A O 1
ATOM 2430 N N . HIS A 1 300 ? 17.215 7.747 -19.542 1.00 90.94 300 HIS A N 1
ATOM 2431 C CA . HIS A 1 300 ? 16.351 8.538 -20.405 1.00 90.94 300 HIS A CA 1
ATOM 2432 C C . HIS A 1 300 ? 16.478 8.109 -21.862 1.00 90.94 300 HIS A C 1
ATOM 2434 O O . HIS A 1 300 ? 17.576 7.873 -22.362 1.00 90.94 300 HIS A O 1
ATOM 2440 N N . SER A 1 301 ? 15.338 8.066 -22.543 1.00 92.06 301 SER A N 1
ATOM 2441 C CA . SER A 1 301 ? 15.236 7.854 -23.981 1.00 92.06 301 SER A CA 1
ATOM 2442 C C . SER A 1 301 ? 14.748 9.130 -24.661 1.00 92.06 301 SER A C 1
ATOM 2444 O O . SER A 1 301 ? 14.095 9.972 -24.038 1.00 92.06 301 SER A O 1
ATOM 2446 N N . ASN A 1 302 ? 15.054 9.281 -25.945 1.00 92.44 302 ASN A N 1
ATOM 2447 C CA . ASN A 1 302 ? 14.374 10.271 -26.765 1.00 92.44 302 ASN A CA 1
ATOM 2448 C C . ASN A 1 302 ? 13.062 9.652 -27.256 1.00 92.44 302 ASN A C 1
ATOM 2450 O O . ASN A 1 302 ? 13.074 8.553 -27.805 1.00 92.44 302 ASN A O 1
ATOM 2454 N N . PHE A 1 303 ? 11.929 10.328 -27.078 1.00 91.75 303 PHE A N 1
ATOM 2455 C CA . PHE A 1 303 ? 10.662 9.846 -27.619 1.00 91.75 303 PHE A CA 1
ATOM 2456 C C . PHE A 1 303 ? 9.870 10.962 -28.291 1.00 91.75 303 PHE A C 1
ATOM 2458 O O . PHE A 1 303 ? 9.930 12.125 -27.899 1.00 91.75 303 PHE A O 1
ATOM 2465 N N . ILE A 1 304 ? 9.110 10.585 -29.317 1.00 93.62 304 ILE A N 1
ATOM 2466 C CA . ILE A 1 304 ? 8.298 11.484 -30.134 1.00 93.62 304 ILE A CA 1
ATOM 2467 C C . ILE A 1 304 ? 6.873 10.935 -30.140 1.00 93.62 304 ILE A C 1
ATOM 2469 O O . ILE A 1 304 ? 6.651 9.800 -30.564 1.00 93.62 304 ILE A O 1
ATOM 2473 N N . LEU A 1 305 ? 5.919 11.738 -29.662 1.00 93.25 305 LEU A N 1
ATOM 2474 C CA . LEU A 1 305 ? 4.490 11.471 -29.809 1.00 93.25 305 LEU A CA 1
ATOM 2475 C C . LEU A 1 305 ? 4.013 12.113 -31.113 1.00 93.25 305 LEU A C 1
ATOM 2477 O O . LEU A 1 305 ? 3.817 13.326 -31.172 1.00 93.25 305 LEU A O 1
ATOM 2481 N N . ASP A 1 306 ? 3.829 11.298 -32.143 1.00 90.88 306 ASP A N 1
ATOM 2482 C CA . ASP A 1 306 ? 3.326 11.735 -33.438 1.00 90.88 306 ASP A CA 1
ATOM 2483 C C . ASP A 1 306 ? 1.818 11.483 -33.560 1.00 90.88 306 ASP A C 1
ATOM 2485 O O . ASP A 1 306 ? 1.292 10.436 -33.158 1.00 90.88 306 ASP A O 1
ATOM 2489 N N . ASN A 1 307 ? 1.106 12.481 -34.088 1.00 87.81 307 ASN A N 1
ATOM 2490 C CA . ASN A 1 307 ? -0.344 12.465 -34.299 1.00 87.81 307 ASN A CA 1
ATOM 2491 C C . ASN A 1 307 ? -1.158 11.956 -33.091 1.00 87.81 307 ASN A C 1
ATOM 2493 O O . ASN A 1 307 ? -2.184 11.301 -33.268 1.00 87.81 307 ASN A O 1
ATOM 2497 N N . LEU A 1 308 ? -0.670 12.199 -31.864 1.00 88.00 308 LEU A N 1
ATOM 2498 C CA . LEU A 1 308 ? -1.234 11.753 -30.578 1.00 88.00 308 LEU A CA 1
ATOM 2499 C C . LEU A 1 308 ? -1.500 10.241 -30.438 1.00 88.00 308 LEU A C 1
ATOM 2501 O O . LEU A 1 308 ? -2.069 9.822 -29.435 1.00 88.00 308 LEU A O 1
ATOM 2505 N N . SER A 1 309 ? -1.102 9.413 -31.403 1.00 89.81 309 SER A N 1
ATOM 2506 C CA . SER A 1 309 ? -1.448 7.982 -31.475 1.00 89.81 309 SER A CA 1
ATOM 2507 C C . SER A 1 309 ? -0.252 7.089 -31.765 1.00 89.81 309 SER A C 1
ATOM 2509 O O . SER A 1 309 ? -0.344 5.879 -31.571 1.00 89.81 309 SER A O 1
ATOM 2511 N N . GLN A 1 310 ? 0.875 7.655 -32.192 1.00 92.75 310 GLN A N 1
ATOM 2512 C CA . GLN A 1 310 ? 2.098 6.915 -32.441 1.00 92.75 310 GLN A CA 1
ATOM 2513 C C . GLN A 1 310 ? 3.205 7.420 -31.523 1.00 92.75 310 GLN A C 1
ATOM 2515 O O . GLN A 1 310 ? 3.432 8.620 -31.413 1.00 92.75 310 GLN A O 1
ATOM 2520 N N . ILE A 1 311 ? 3.904 6.500 -30.864 1.00 94.69 311 ILE A N 1
ATOM 2521 C CA . ILE A 1 311 ? 5.082 6.821 -30.061 1.00 94.69 311 ILE A CA 1
ATOM 2522 C C . ILE A 1 311 ? 6.293 6.174 -30.713 1.00 94.69 311 ILE A C 1
ATOM 2524 O O . ILE A 1 311 ? 6.370 4.949 -30.823 1.00 94.69 311 ILE A O 1
ATOM 2528 N N . LYS A 1 312 ? 7.249 7.006 -31.117 1.00 95.12 312 LYS A N 1
ATOM 2529 C CA . LYS A 1 312 ? 8.598 6.582 -31.485 1.00 95.12 312 LYS A CA 1
ATOM 2530 C C . LYS A 1 312 ? 9.504 6.725 -30.269 1.00 95.12 312 LYS A C 1
ATOM 2532 O O . LYS A 1 312 ? 9.459 7.764 -29.619 1.00 95.12 312 LYS A O 1
ATOM 2537 N N . VAL A 1 313 ? 10.326 5.719 -29.982 1.00 95.75 313 VAL A N 1
ATOM 2538 C CA . VAL A 1 313 ? 11.316 5.753 -28.895 1.00 95.75 313 VAL A CA 1
ATOM 2539 C C . VAL A 1 313 ? 12.689 5.409 -29.448 1.00 95.75 313 VAL A C 1
ATOM 2541 O O . VAL A 1 313 ? 12.818 4.455 -30.211 1.00 95.75 313 VAL A O 1
ATOM 2544 N N . GLU A 1 314 ? 13.698 6.175 -29.052 1.00 95.81 314 GLU A N 1
ATOM 2545 C CA . GLU A 1 314 ? 15.103 6.041 -29.421 1.00 95.81 314 GLU A CA 1
ATOM 2546 C C . GLU A 1 314 ? 15.946 5.950 -28.144 1.00 95.81 314 GLU A C 1
ATOM 2548 O O . GLU A 1 314 ? 15.847 6.801 -27.256 1.00 95.81 314 GLU A O 1
ATOM 2553 N N . VAL A 1 315 ? 16.782 4.917 -28.044 1.00 94.38 315 VAL A N 1
ATOM 2554 C CA . VAL A 1 315 ? 17.577 4.623 -26.846 1.00 94.38 315 VAL A CA 1
ATOM 2555 C C . VAL A 1 315 ? 19.053 4.505 -27.227 1.00 94.38 315 VAL A C 1
ATOM 2557 O O . VAL A 1 315 ? 19.415 3.749 -28.137 1.00 94.38 315 VAL A O 1
ATOM 2560 N N . CYS A 1 316 ? 19.902 5.274 -26.543 1.00 91.94 316 CYS A N 1
ATOM 2561 C CA . CYS A 1 316 ? 21.357 5.167 -26.604 1.00 91.94 316 CYS A CA 1
ATOM 2562 C C . CYS A 1 316 ? 22.039 5.927 -25.457 1.00 91.94 316 CYS A C 1
ATOM 2564 O O . CYS A 1 316 ? 21.538 6.924 -24.933 1.00 91.94 316 CYS A O 1
ATOM 2566 N N . THR A 1 317 ? 23.272 5.533 -25.154 1.00 86.75 317 THR A N 1
ATOM 2567 C CA . THR A 1 317 ? 24.132 6.182 -24.166 1.00 86.75 317 THR A CA 1
ATOM 2568 C C . THR A 1 317 ? 25.016 7.243 -24.826 1.00 86.75 317 THR A C 1
ATOM 2570 O O . THR A 1 317 ? 25.685 6.990 -25.826 1.00 86.75 317 THR A O 1
ATOM 2573 N N . HIS A 1 318 ? 25.020 8.456 -24.264 1.00 78.31 318 HIS A N 1
ATOM 2574 C CA . HIS A 1 318 ? 25.726 9.620 -24.824 1.00 78.31 318 HIS A CA 1
ATOM 2575 C C . HIS A 1 318 ? 27.046 9.952 -24.102 1.00 78.31 318 HIS A C 1
ATOM 2577 O O . HIS A 1 318 ? 27.796 10.809 -24.568 1.00 78.31 318 HIS A O 1
ATOM 2583 N N . GLN A 1 319 ? 27.327 9.315 -22.959 1.00 73.12 319 GLN A N 1
ATOM 2584 C CA . GLN A 1 319 ? 28.496 9.577 -22.112 1.00 73.12 319 GLN A CA 1
ATOM 2585 C C . GLN A 1 319 ? 29.138 8.261 -21.641 1.00 73.12 319 GLN A C 1
ATOM 2587 O O . GLN A 1 319 ? 28.410 7.367 -21.214 1.00 73.12 319 GLN A O 1
ATOM 2592 N N . PRO A 1 320 ? 30.480 8.130 -21.668 1.00 73.94 320 PRO A N 1
ATOM 2593 C CA . PRO A 1 320 ? 31.457 9.097 -22.190 1.00 73.94 320 PRO A CA 1
ATOM 2594 C C . PRO A 1 320 ? 31.582 9.078 -23.727 1.00 73.94 320 PRO A C 1
ATOM 2596 O O . PRO A 1 320 ? 32.172 9.986 -24.306 1.00 73.94 320 PRO A O 1
ATOM 2599 N N . LYS A 1 321 ? 31.043 8.054 -24.402 1.00 84.56 321 LYS A N 1
ATOM 2600 C CA . LYS A 1 321 ? 31.062 7.901 -25.864 1.00 84.56 321 LYS A CA 1
ATOM 2601 C C . LYS A 1 321 ? 29.680 7.489 -26.354 1.00 84.56 321 LYS A C 1
ATOM 2603 O O . LYS A 1 321 ? 29.024 6.679 -25.707 1.00 84.56 321 LYS A O 1
ATOM 2608 N N . TRP A 1 322 ? 29.276 8.022 -27.506 1.00 90.94 322 TRP A N 1
ATOM 2609 C CA . TRP A 1 322 ? 28.016 7.659 -28.144 1.00 90.94 322 TRP A CA 1
ATOM 2610 C C . TRP A 1 322 ? 27.982 6.175 -28.528 1.00 90.94 322 TRP A C 1
ATOM 2612 O O . TRP A 1 322 ? 28.891 5.681 -29.202 1.00 90.94 322 TRP A O 1
ATOM 2622 N N . GLY A 1 323 ? 26.905 5.487 -28.159 1.00 92.56 323 GLY A N 1
ATOM 2623 C CA . GLY A 1 323 ? 26.599 4.138 -28.623 1.00 92.56 323 GLY A CA 1
ATOM 2624 C C . GLY A 1 323 ? 25.491 3.485 -27.806 1.00 92.56 323 GLY A C 1
ATOM 2625 O O . GLY A 1 323 ? 24.754 4.161 -27.096 1.00 92.56 323 GLY A O 1
ATOM 2626 N N . VAL A 1 324 ? 25.373 2.165 -27.914 1.00 94.94 324 VAL A N 1
ATOM 2627 C CA . VAL A 1 324 ? 24.349 1.373 -27.220 1.00 94.94 324 VAL A CA 1
ATOM 2628 C C . VAL A 1 324 ? 25.035 0.456 -26.213 1.00 94.94 324 VAL A C 1
ATOM 2630 O O . VAL A 1 324 ? 26.083 -0.116 -26.504 1.00 94.94 324 VAL A O 1
ATOM 2633 N N . THR A 1 325 ? 24.460 0.333 -25.027 1.00 95.50 325 THR A N 1
ATOM 2634 C CA . THR A 1 325 ? 24.973 -0.415 -23.875 1.00 95.50 325 THR A CA 1
ATOM 2635 C C . THR A 1 325 ? 23.996 -1.514 -23.470 1.00 95.50 325 THR A C 1
ATOM 2637 O O . THR A 1 325 ? 22.839 -1.524 -23.889 1.00 95.50 325 THR A O 1
ATOM 2640 N N . ALA A 1 326 ? 24.425 -2.430 -22.600 1.00 94.44 326 ALA A N 1
ATOM 2641 C CA . ALA A 1 326 ? 23.518 -3.427 -22.028 1.00 94.44 326 ALA A CA 1
ATOM 2642 C C . ALA A 1 326 ? 22.362 -2.780 -21.236 1.00 94.44 326 ALA A C 1
ATOM 2644 O O . ALA A 1 326 ? 21.261 -3.327 -21.198 1.00 94.44 326 ALA A O 1
ATOM 2645 N N . MET A 1 327 ? 22.594 -1.607 -20.634 1.00 95.38 327 MET A N 1
ATOM 2646 C CA . MET A 1 327 ? 21.560 -0.826 -19.949 1.00 95.38 327 MET A CA 1
ATOM 2647 C C . MET A 1 327 ? 20.465 -0.347 -20.910 1.00 95.38 327 MET A C 1
ATOM 2649 O O . MET A 1 327 ? 19.287 -0.487 -20.585 1.00 95.38 327 MET A O 1
ATOM 2653 N N . ASP A 1 328 ? 20.840 0.121 -22.105 1.00 96.38 328 ASP A N 1
ATOM 2654 C CA . ASP A 1 328 ? 19.895 0.534 -23.151 1.00 96.38 328 ASP A CA 1
ATOM 2655 C C . ASP A 1 328 ? 18.998 -0.648 -23.585 1.00 96.38 328 ASP A C 1
ATOM 2657 O O . ASP A 1 328 ? 17.783 -0.503 -23.728 1.00 96.38 328 ASP A O 1
ATOM 2661 N N . PHE A 1 329 ? 19.570 -1.853 -23.722 1.00 97.00 329 PHE A N 1
ATOM 2662 C CA . PHE A 1 329 ? 18.817 -3.072 -24.051 1.00 97.00 329 PHE A CA 1
ATOM 2663 C C . PHE A 1 329 ? 17.885 -3.530 -22.923 1.00 97.00 329 PHE A C 1
ATOM 2665 O O . PHE A 1 329 ? 16.743 -3.910 -23.187 1.00 97.00 329 PHE A O 1
ATOM 2672 N N . ALA A 1 330 ? 18.338 -3.478 -21.668 1.00 96.44 330 ALA A N 1
ATOM 2673 C CA . ALA A 1 330 ? 17.494 -3.792 -20.517 1.00 96.44 330 ALA A CA 1
ATOM 2674 C C . ALA A 1 330 ? 16.316 -2.811 -20.401 1.00 96.44 330 ALA A C 1
ATOM 2676 O O . ALA A 1 330 ? 15.188 -3.224 -20.124 1.00 96.44 330 ALA A O 1
ATOM 2677 N N . PHE A 1 331 ? 16.562 -1.522 -20.661 1.00 96.75 331 PHE A N 1
ATOM 2678 C CA . PHE A 1 331 ? 15.520 -0.501 -20.699 1.00 96.75 331 PHE A CA 1
ATOM 2679 C C . PHE A 1 331 ? 14.525 -0.762 -21.833 1.00 96.75 331 PHE A C 1
ATOM 2681 O O . PHE A 1 331 ? 13.319 -0.757 -21.595 1.00 96.75 331 PHE A O 1
ATOM 2688 N N . ALA A 1 332 ? 15.007 -1.063 -23.041 1.00 96.88 332 ALA A N 1
ATOM 2689 C CA . ALA A 1 332 ? 14.168 -1.404 -24.187 1.00 96.88 332 ALA A CA 1
ATOM 2690 C C . ALA A 1 332 ? 13.298 -2.654 -23.940 1.00 96.88 332 ALA A C 1
ATOM 2692 O O . ALA A 1 332 ? 12.111 -2.654 -24.284 1.00 96.88 332 ALA A O 1
ATOM 2693 N N . GLU A 1 333 ? 13.842 -3.697 -23.295 1.00 96.31 333 GLU A N 1
ATOM 2694 C CA . GLU A 1 333 ? 13.082 -4.892 -22.892 1.00 96.31 333 GLU A CA 1
ATOM 2695 C C . GLU A 1 333 ? 11.968 -4.517 -21.903 1.00 96.31 333 GLU A C 1
ATOM 2697 O O . GLU A 1 333 ? 10.801 -4.841 -22.132 1.00 96.31 333 GLU A O 1
ATOM 2702 N N . ALA A 1 334 ? 12.298 -3.782 -20.837 1.00 95.12 334 ALA A N 1
ATOM 2703 C CA . ALA A 1 334 ? 11.325 -3.360 -19.832 1.00 95.12 334 ALA A CA 1
ATOM 2704 C C . ALA A 1 334 ? 10.229 -2.458 -20.414 1.00 95.12 334 ALA A C 1
ATOM 2706 O O . ALA A 1 334 ? 9.044 -2.651 -20.134 1.00 95.12 334 ALA A O 1
ATOM 2707 N N . LEU A 1 335 ? 10.616 -1.501 -21.257 1.00 95.06 335 LEU A N 1
ATOM 2708 C CA . LEU A 1 335 ? 9.700 -0.604 -21.944 1.00 95.06 335 LEU A CA 1
ATOM 2709 C C . LEU A 1 335 ? 8.717 -1.392 -22.819 1.00 95.06 335 LEU A C 1
ATOM 2711 O O . LEU A 1 335 ? 7.510 -1.148 -22.792 1.00 95.06 335 LEU A O 1
ATOM 2715 N N . SER A 1 336 ? 9.214 -2.386 -23.549 1.00 94.56 336 SER A N 1
ATOM 2716 C CA . SER A 1 336 ? 8.376 -3.206 -24.422 1.00 94.56 336 SER A CA 1
ATOM 2717 C C . SER A 1 336 ? 7.386 -4.056 -23.632 1.00 94.56 336 SER A C 1
ATOM 2719 O O . SER A 1 336 ? 6.214 -4.088 -23.976 1.00 94.56 336 SER A O 1
ATOM 2721 N N . LEU A 1 337 ? 7.838 -4.719 -22.563 1.00 92.06 337 LEU A N 1
ATOM 2722 C CA . LEU A 1 337 ? 7.049 -5.719 -21.833 1.00 92.06 337 LEU A CA 1
ATOM 2723 C C . LEU A 1 337 ? 6.110 -5.149 -20.766 1.00 92.06 337 LEU A C 1
ATOM 2725 O O . LEU A 1 337 ? 5.175 -5.832 -20.348 1.00 92.06 337 LEU A O 1
ATOM 2729 N N . HIS A 1 338 ? 6.399 -3.953 -20.252 1.00 89.94 338 HIS A N 1
ATOM 2730 C CA . HIS A 1 338 ? 5.682 -3.396 -19.101 1.00 89.94 338 HIS A CA 1
ATOM 2731 C C . HIS A 1 338 ? 4.995 -2.062 -19.394 1.00 89.94 338 HIS A C 1
ATOM 2733 O O . HIS A 1 338 ? 4.117 -1.648 -18.630 1.00 89.94 338 HIS A O 1
ATOM 2739 N N . VAL A 1 339 ? 5.367 -1.387 -20.485 1.00 89.12 339 VAL A N 1
ATOM 2740 C CA . VAL A 1 339 ? 4.847 -0.056 -20.815 1.00 89.12 339 VAL A CA 1
ATOM 2741 C C . VAL A 1 339 ? 4.058 -0.053 -22.120 1.00 89.12 339 VAL A C 1
ATOM 2743 O O . VAL A 1 339 ? 2.924 0.422 -22.111 1.00 89.12 339 VAL A O 1
ATOM 2746 N N . LEU A 1 340 ? 4.641 -0.573 -23.203 1.00 87.25 340 LEU A N 1
ATOM 2747 C CA . LEU A 1 340 ? 4.107 -0.440 -24.564 1.00 87.25 340 LEU A CA 1
ATOM 2748 C C . LEU A 1 340 ? 3.187 -1.593 -25.020 1.00 87.25 340 LEU A C 1
ATOM 2750 O O . LEU A 1 340 ? 2.431 -1.396 -25.971 1.00 87.25 340 LEU A O 1
ATOM 2754 N N . SER A 1 341 ? 3.273 -2.775 -24.394 1.00 81.69 341 SER A N 1
ATOM 2755 C CA . SER A 1 341 ? 2.541 -4.003 -24.774 1.00 81.69 341 SER A CA 1
ATOM 2756 C C . SER A 1 341 ? 1.055 -4.015 -24.441 1.00 81.69 341 SER A C 1
ATOM 2758 O O . SER A 1 341 ? 0.722 -3.565 -23.316 1.00 81.69 341 SER A O 1
#